Protein AF-A0A2E3GP48-F1 (afdb_monomer_lite)

Sequence (296 aa):
MADSNLSTSIAAVLSRGQSLISSATASELADITEALKKIKKTDDATAETAVNARVSSLYSTATIDEKLKLSRAVANMLETKFVDGIQFPDDTGLSDRILKTNGMSTQWAKVSLSDMNALSGTPQAGDILVYDAASTAFVSTAPDSAKIRYYADTANLPTDGEKGEIVLCGSDFKFYCVENVTRGVSAASGVYIMGGENNIPLTFYRGSTYTFTLDGTSTIGHPFYFTTDDGTYYSAGSYFGEYTNGVTNSRAQSGNVSITVPMDAPDYLYYQCGNHSAMRGTISVYSPWLAVSAAN

Foldseek 3Di:
DPPVVCVVVLVVLVVVLLVCLQPDQLQRLLVSLLSCLVSQNLVPPSNLVSLVVSLVVAVVPDDPVSVVSSVSSNVSSPDNDAADDDDDDAPPVDPPDQFDDPRPDNDDDPDDPVRGPQADDDADPQFDFDQDPVSNGTYTHHVVRQQEAEDAAPVPDDQADDAQHWYHYHQWGKTFHAEEEEWEWADDPQFIATPNDTQDEAEAAANHKYKYAAALPRLVVWFKFKAPDPLPVADAQPCPRTDPAQWDPGRDSHGIIMHNHGPPHDQKMKMGTNGGSSHIYIYGYHYRIDTDDPPD

Radius of gyration: 30.59 Å; chains: 1; bounding box: 70×45×79 Å

Structure (mmCIF, N/CA/C/O backbone):
data_AF-A0A2E3GP48-F1
#
_entry.id   AF-A0A2E3GP48-F1
#
loop_
_atom_site.group_PDB
_atom_site.id
_atom_site.type_symbol
_atom_site.label_atom_id
_atom_site.label_alt_id
_atom_site.label_comp_id
_atom_site.label_asym_id
_atom_site.label_entity_id
_atom_site.label_seq_id
_atom_site.pdbx_PDB_ins_code
_atom_site.Cartn_x
_atom_site.Cartn_y
_atom_site.Cartn_z
_atom_site.occupancy
_atom_site.B_iso_or_equiv
_atom_site.auth_seq_id
_atom_site.auth_comp_id
_atom_site.auth_asym_id
_atom_site.auth_atom_id
_atom_site.pdbx_PDB_model_num
ATOM 1 N N . MET A 1 1 ? -35.362 2.524 32.553 1.00 49.16 1 MET A N 1
ATOM 2 C CA . MET A 1 1 ? -36.027 1.253 32.919 1.00 49.16 1 MET A CA 1
ATOM 3 C C . MET A 1 1 ? -34.982 0.372 33.574 1.00 49.16 1 MET A C 1
ATOM 5 O O . MET A 1 1 ? -33.838 0.447 33.153 1.00 49.16 1 MET A O 1
ATOM 9 N N . ALA A 1 2 ? -35.322 -0.386 34.618 1.00 57.69 2 ALA A N 1
ATOM 10 C CA . ALA A 1 2 ? -34.411 -1.419 35.103 1.00 57.69 2 ALA A CA 1
ATOM 11 C C . ALA A 1 2 ? -34.235 -2.458 33.985 1.00 57.69 2 ALA A C 1
ATOM 13 O O . ALA A 1 2 ? -35.231 -2.886 33.403 1.00 57.69 2 ALA A O 1
ATOM 14 N N . ASP A 1 3 ? -32.994 -2.836 33.683 1.00 73.62 3 ASP A N 1
ATOM 15 C CA . ASP A 1 3 ? -32.639 -3.793 32.627 1.00 73.62 3 ASP A CA 1
ATOM 16 C C . ASP A 1 3 ? -32.967 -5.237 33.081 1.00 73.62 3 ASP A C 1
ATOM 18 O O . ASP A 1 3 ? -32.113 -6.120 33.125 1.00 73.62 3 ASP A O 1
ATOM 22 N N . SER A 1 4 ? -34.216 -5.478 33.500 1.00 77.31 4 SER A N 1
ATOM 23 C CA . SER A 1 4 ? -34.663 -6.687 34.211 1.00 77.31 4 SER A CA 1
ATOM 24 C C . SER A 1 4 ? -34.447 -7.974 33.413 1.00 77.31 4 SER A C 1
ATOM 26 O O . SER A 1 4 ? -34.081 -8.999 33.994 1.00 77.31 4 SER A O 1
ATOM 28 N N . ASN A 1 5 ? -34.575 -7.905 32.086 1.00 89.81 5 ASN A N 1
ATOM 29 C CA . ASN A 1 5 ? -34.314 -9.022 31.173 1.00 89.81 5 ASN A CA 1
ATOM 30 C C . ASN A 1 5 ? -32.819 -9.372 31.040 1.00 89.81 5 ASN A C 1
ATOM 32 O O . ASN A 1 5 ? -32.493 -10.430 30.513 1.00 89.81 5 ASN A O 1
ATOM 36 N N . LEU A 1 6 ? -31.910 -8.512 31.515 1.00 89.94 6 LEU A N 1
ATOM 37 C CA . LEU A 1 6 ? -30.458 -8.728 31.488 1.00 89.94 6 LEU A CA 1
ATOM 38 C C . LEU A 1 6 ? -29.876 -9.050 32.872 1.00 89.94 6 LEU A C 1
ATOM 40 O O . LEU A 1 6 ? -28.662 -9.190 33.010 1.00 89.94 6 LEU A O 1
ATOM 44 N N . SER A 1 7 ? -30.721 -9.198 33.896 1.00 89.88 7 SER A N 1
ATOM 45 C CA . SER A 1 7 ? -30.305 -9.403 35.291 1.00 89.88 7 SER A CA 1
ATOM 46 C C . SER A 1 7 ? -29.338 -10.580 35.478 1.00 89.88 7 SER A C 1
ATOM 48 O O . SER A 1 7 ? -28.336 -10.434 36.178 1.00 89.88 7 SER A O 1
ATOM 50 N N . THR A 1 8 ? -29.571 -11.713 34.807 1.00 93.88 8 THR A N 1
ATOM 51 C CA . THR A 1 8 ? -28.674 -12.881 34.848 1.00 93.88 8 THR A CA 1
ATOM 52 C C . THR A 1 8 ? -27.294 -12.573 34.266 1.00 93.88 8 THR A C 1
ATOM 54 O O . THR A 1 8 ? -26.283 -12.882 34.895 1.00 93.88 8 THR A O 1
ATOM 57 N N . SER A 1 9 ? -27.232 -11.932 33.096 1.00 95.06 9 SER A N 1
ATOM 58 C CA . SER A 1 9 ? -25.960 -11.597 32.444 1.00 95.06 9 SER A CA 1
ATOM 59 C C . SER A 1 9 ? -25.186 -10.534 33.224 1.00 95.06 9 SER A C 1
ATOM 61 O O . SER A 1 9 ? -23.978 -10.666 33.402 1.00 95.06 9 SER A O 1
ATOM 63 N N . ILE A 1 10 ? -25.877 -9.524 33.762 1.00 93.50 10 ILE A N 1
ATOM 64 C CA . ILE A 1 10 ? -25.279 -8.500 34.631 1.00 93.50 10 ILE A CA 1
ATOM 65 C C . ILE A 1 10 ? -24.665 -9.154 35.875 1.00 93.50 10 ILE A C 1
ATOM 67 O O . ILE A 1 10 ? -23.520 -8.864 36.219 1.00 93.50 10 ILE A O 1
ATOM 71 N N . ALA A 1 11 ? -25.388 -10.072 36.526 1.00 95.12 11 ALA A N 1
ATOM 72 C CA . ALA A 1 11 ? -24.889 -10.787 37.700 1.00 95.12 11 ALA A CA 1
ATOM 73 C C . ALA A 1 11 ? -23.674 -11.673 37.376 1.00 95.12 11 ALA A C 1
ATOM 75 O O . ALA A 1 11 ? -22.721 -11.710 38.153 1.00 95.12 11 ALA A O 1
ATOM 76 N N . ALA A 1 12 ? -23.677 -12.349 36.224 1.00 96.88 12 ALA A N 1
ATOM 77 C CA . ALA A 1 12 ? -22.557 -13.181 35.789 1.00 96.88 12 ALA A CA 1
ATOM 78 C C . ALA A 1 12 ? -21.286 -12.353 35.527 1.00 96.88 12 ALA A C 1
ATOM 80 O O . ALA A 1 12 ? -20.209 -12.725 35.995 1.00 96.88 12 ALA A O 1
ATOM 81 N N . VAL A 1 13 ? -21.409 -11.213 34.832 1.00 96.62 13 VAL A N 1
ATOM 82 C CA . VAL A 1 13 ? -20.278 -10.303 34.576 1.00 96.62 13 VAL A CA 1
ATOM 83 C C . VAL A 1 13 ? -19.747 -9.716 35.884 1.00 96.62 13 VAL A C 1
ATOM 85 O O . VAL A 1 13 ? -18.538 -9.744 36.106 1.00 96.62 13 VAL A O 1
ATOM 88 N N . LEU A 1 14 ? -20.633 -9.261 36.779 1.00 97.25 14 LEU A N 1
ATOM 89 C CA . LEU A 1 14 ? -20.249 -8.741 38.093 1.00 97.25 14 LEU A CA 1
ATOM 90 C C . LEU A 1 14 ? -19.487 -9.789 38.913 1.00 97.25 14 LEU A C 1
ATOM 92 O O . LEU A 1 14 ? -18.372 -9.528 39.362 1.00 97.25 14 LEU A O 1
ATOM 96 N N . SER A 1 15 ? -20.051 -10.992 39.052 1.00 97.62 15 SER A N 1
ATOM 97 C CA . SER A 1 15 ? -19.446 -12.076 39.832 1.00 97.62 15 SER A CA 1
ATOM 98 C C . SER A 1 15 ? -18.089 -12.500 39.266 1.00 97.62 15 SER A C 1
ATOM 100 O O . SER A 1 15 ? -17.121 -12.674 40.014 1.00 97.62 15 SER A O 1
ATOM 102 N N . ARG A 1 16 ? -17.972 -12.606 37.934 1.00 97.75 16 ARG A N 1
ATOM 103 C CA . ARG A 1 16 ? -16.696 -12.940 37.298 1.00 97.75 16 ARG A CA 1
ATOM 104 C C . ARG A 1 16 ? -15.665 -11.832 37.492 1.00 97.75 16 ARG A C 1
ATOM 106 O O . ARG A 1 16 ? -14.536 -12.151 37.863 1.00 97.75 16 ARG A O 1
ATOM 113 N N . GLY A 1 17 ? -16.046 -10.569 37.297 1.00 97.44 17 GLY A N 1
ATOM 114 C CA . GLY A 1 17 ? -15.182 -9.413 37.535 1.00 97.44 17 GLY A CA 1
ATOM 115 C C . GLY A 1 17 ? -14.645 -9.402 38.964 1.00 97.44 17 GLY A C 1
ATOM 116 O O . GLY A 1 17 ? -13.432 -9.435 39.157 1.00 97.44 17 GLY A O 1
ATOM 117 N N . GLN A 1 18 ? -15.533 -9.496 39.958 1.00 98.12 18 GLN A N 1
ATOM 118 C CA . GLN A 1 18 ? -15.175 -9.577 41.380 1.00 98.12 18 GLN A CA 1
ATOM 119 C C . GLN A 1 18 ? -14.159 -10.694 41.670 1.00 98.12 18 GLN A C 1
ATOM 121 O O . GLN A 1 18 ? -13.179 -10.464 42.376 1.00 98.12 18 GLN A O 1
ATOM 126 N N . SER A 1 19 ? -14.348 -11.884 41.085 1.00 97.81 19 SER A N 1
ATOM 127 C CA . SER A 1 19 ? -13.453 -13.033 41.301 1.00 97.81 19 SER A CA 1
ATOM 128 C C . SER A 1 19 ? -12.026 -12.838 40.772 1.00 97.81 19 SER A C 1
ATOM 130 O O . SER A 1 19 ? -11.111 -13.512 41.236 1.00 97.81 19 SER A O 1
ATOM 132 N N . LEU A 1 20 ? -11.832 -11.947 39.794 1.00 98.19 20 LEU A N 1
ATOM 133 C CA . LEU A 1 20 ? -10.551 -11.745 39.112 1.00 98.19 20 LEU A CA 1
ATOM 134 C C . LEU A 1 20 ? -9.716 -10.610 39.715 1.00 98.19 20 LEU A C 1
ATOM 136 O O . LEU A 1 20 ? -8.487 -10.641 39.609 1.00 98.19 20 LEU A O 1
ATOM 140 N N . ILE A 1 21 ? -10.361 -9.629 40.361 1.00 98.44 21 ILE A N 1
ATOM 141 C CA . ILE A 1 21 ? -9.726 -8.384 40.830 1.00 98.44 21 ILE A CA 1
ATOM 142 C C . ILE A 1 21 ? -8.495 -8.646 41.702 1.00 98.44 21 ILE A C 1
ATOM 144 O O . ILE A 1 21 ? -7.461 -8.017 41.501 1.00 98.44 21 ILE A O 1
ATOM 148 N N . SER A 1 22 ? -8.570 -9.582 42.650 1.00 97.44 22 SER A N 1
ATOM 149 C CA . SER A 1 22 ? -7.483 -9.831 43.608 1.00 97.44 22 SER A CA 1
ATOM 150 C C . SER A 1 22 ? -6.179 -10.300 42.950 1.00 97.44 22 SER A C 1
ATOM 152 O O . SER A 1 22 ? -5.100 -10.049 43.485 1.00 97.44 22 SER A O 1
ATOM 154 N N . SER A 1 23 ? -6.270 -10.940 41.781 1.00 96.75 23 SER A N 1
ATOM 155 C CA . SER A 1 23 ? -5.129 -11.441 41.007 1.00 96.75 23 SER A CA 1
ATOM 156 C C . SER A 1 23 ? -4.752 -10.570 39.805 1.00 96.75 23 SER A C 1
ATOM 158 O O . SER A 1 23 ? -3.662 -10.733 39.265 1.00 96.75 23 SER A O 1
ATOM 160 N N . ALA A 1 24 ? -5.613 -9.633 39.404 1.00 97.69 24 ALA A N 1
ATOM 161 C CA . ALA A 1 24 ? -5.475 -8.873 38.163 1.00 97.69 24 ALA A CA 1
ATOM 162 C C . ALA A 1 24 ? -4.196 -8.024 38.122 1.00 97.69 24 ALA A C 1
ATOM 164 O O . ALA A 1 24 ? -3.849 -7.356 39.094 1.00 97.69 24 ALA A O 1
ATOM 165 N N . THR A 1 25 ? -3.488 -8.009 37.001 1.00 97.38 25 THR A N 1
ATOM 166 C CA . THR A 1 25 ? -2.458 -7.006 36.689 1.00 97.38 25 THR A CA 1
ATOM 167 C C . THR A 1 25 ? -3.068 -5.602 36.576 1.00 97.38 25 THR A C 1
ATOM 169 O O . THR A 1 25 ? -4.287 -5.441 36.561 1.00 97.38 25 THR A O 1
ATOM 172 N N . ALA A 1 26 ? -2.238 -4.557 36.464 1.00 89.44 26 ALA A N 1
ATOM 173 C CA . ALA A 1 26 ? -2.734 -3.188 36.286 1.00 89.44 26 ALA A CA 1
ATOM 174 C C . ALA A 1 26 ? -3.617 -3.029 35.032 1.00 89.44 26 ALA A C 1
ATOM 176 O O . ALA A 1 26 ? -4.620 -2.322 35.081 1.00 89.44 26 ALA A O 1
ATOM 177 N N . SER A 1 27 ? -3.267 -3.708 33.931 1.00 89.12 27 SER A N 1
ATOM 178 C CA . SER A 1 27 ? -4.063 -3.691 32.696 1.00 89.12 27 SER A CA 1
ATOM 179 C C . SER A 1 27 ? -5.380 -4.438 32.872 1.00 89.12 27 SER A C 1
ATOM 181 O O . SER A 1 27 ? -6.438 -3.876 32.615 1.00 89.12 27 SER A O 1
ATOM 183 N N . GLU A 1 28 ? -5.328 -5.664 33.399 1.00 95.38 28 GLU A N 1
ATOM 184 C CA . GLU A 1 28 ? -6.536 -6.462 33.635 1.00 95.38 28 GLU A CA 1
ATOM 185 C C . GLU A 1 28 ? -7.487 -5.763 34.614 1.00 95.38 28 GLU A C 1
ATOM 187 O O . GLU A 1 28 ? -8.700 -5.839 34.457 1.00 95.38 28 GLU A O 1
ATOM 192 N N . LEU A 1 29 ? -6.963 -5.039 35.609 1.00 97.62 29 LEU A N 1
ATOM 193 C CA . LEU A 1 29 ? -7.787 -4.281 36.546 1.00 97.62 29 LEU A CA 1
ATOM 194 C C . LEU A 1 29 ? -8.514 -3.110 35.861 1.00 97.62 29 LEU A C 1
ATOM 196 O O . LEU A 1 29 ? -9.675 -2.839 36.179 1.00 97.62 29 LEU A O 1
ATOM 200 N N . ALA A 1 30 ? -7.868 -2.440 34.903 1.00 90.19 30 ALA A N 1
ATOM 201 C CA . ALA A 1 30 ? -8.512 -1.411 34.087 1.00 90.19 30 ALA A CA 1
ATOM 202 C C . ALA A 1 30 ? -9.638 -2.005 33.220 1.00 90.19 30 ALA A C 1
ATOM 204 O O . ALA A 1 30 ? -10.739 -1.454 33.198 1.00 90.19 30 ALA A O 1
ATOM 205 N N . ASP A 1 31 ? -9.405 -3.164 32.600 1.00 88.31 31 ASP A N 1
ATOM 206 C CA . ASP A 1 31 ? -10.398 -3.845 31.758 1.00 88.31 31 ASP A CA 1
ATOM 207 C C . ASP A 1 31 ? -11.590 -4.370 32.577 1.00 88.31 31 ASP A C 1
ATOM 209 O O . ASP A 1 31 ? -12.750 -4.205 32.191 1.00 88.31 31 ASP A O 1
ATOM 213 N N . ILE A 1 32 ? -11.327 -4.961 33.749 1.00 95.38 32 ILE A N 1
ATOM 214 C CA . ILE A 1 32 ? -12.372 -5.455 34.658 1.00 95.38 32 ILE A CA 1
ATOM 215 C C . ILE A 1 32 ? -13.275 -4.304 35.104 1.00 95.38 32 ILE A C 1
ATOM 217 O O . ILE A 1 32 ? -14.497 -4.408 35.012 1.00 95.38 32 ILE A O 1
ATOM 221 N N . THR A 1 33 ? -12.697 -3.199 35.576 1.00 94.56 33 THR A N 1
ATOM 222 C CA . THR A 1 33 ? -13.481 -2.042 36.045 1.00 94.56 33 THR A CA 1
ATOM 223 C C . THR A 1 33 ? -14.245 -1.360 34.911 1.00 94.56 33 THR A C 1
ATOM 225 O O . THR A 1 33 ? -15.352 -0.871 35.127 1.00 94.56 33 THR A O 1
ATOM 228 N N . GLU A 1 34 ? -13.726 -1.388 33.681 1.00 89.88 34 GLU A N 1
ATOM 229 C CA . GLU A 1 34 ? -14.465 -0.928 32.506 1.00 89.88 34 GLU A CA 1
ATOM 230 C C . GLU A 1 34 ? -15.676 -1.823 32.206 1.00 89.88 34 GLU A C 1
ATOM 232 O O . GLU A 1 34 ? -16.767 -1.319 31.927 1.00 89.88 34 GLU A O 1
ATOM 237 N N . ALA A 1 35 ? -15.528 -3.146 32.313 1.00 88.38 35 ALA A N 1
ATOM 238 C CA . ALA A 1 35 ? -16.649 -4.071 32.165 1.00 88.38 35 ALA A CA 1
ATOM 239 C C . ALA A 1 35 ? -17.731 -3.821 33.230 1.00 88.38 35 ALA A C 1
ATOM 241 O O . ALA A 1 35 ? -18.916 -3.763 32.893 1.00 88.38 35 ALA A O 1
ATOM 242 N N . LEU A 1 36 ? -17.333 -3.598 34.491 1.00 92.69 36 LEU A N 1
ATOM 243 C CA . LEU A 1 36 ? -18.251 -3.237 35.582 1.00 92.69 36 LEU A CA 1
ATOM 244 C C . LEU A 1 36 ? -18.976 -1.912 35.311 1.00 92.69 36 LEU A C 1
ATOM 246 O O . LEU A 1 36 ? -20.186 -1.807 35.536 1.00 92.69 36 LEU A O 1
ATOM 250 N N . LYS A 1 37 ? -18.270 -0.926 34.750 1.00 88.56 37 LYS A N 1
ATOM 251 C CA . LYS A 1 37 ? -18.863 0.335 34.297 1.00 88.56 37 LYS A CA 1
ATOM 252 C C . LYS A 1 37 ? -19.907 0.117 33.204 1.00 88.56 37 LYS A C 1
ATOM 254 O O . LYS A 1 37 ? -21.017 0.628 33.315 1.00 88.56 37 LYS A O 1
ATOM 259 N N . LYS A 1 38 ? -19.623 -0.705 32.192 1.00 84.75 38 LYS A N 1
ATOM 260 C CA . LYS A 1 38 ? -20.568 -0.985 31.091 1.00 84.75 38 LYS A CA 1
ATOM 261 C C . LYS A 1 38 ? -21.864 -1.664 31.553 1.00 84.75 38 LYS A C 1
ATOM 263 O O . LYS A 1 38 ? -22.908 -1.435 30.950 1.00 84.75 38 LYS A O 1
ATOM 268 N N . ILE A 1 39 ? -21.828 -2.442 32.639 1.00 88.31 39 ILE A N 1
ATOM 269 C CA . ILE A 1 39 ? -23.026 -3.070 33.234 1.00 88.31 39 ILE A CA 1
ATOM 270 C C . ILE A 1 39 ? -23.672 -2.245 34.357 1.00 88.31 39 ILE A C 1
ATOM 272 O O . ILE A 1 39 ? -24.571 -2.741 35.037 1.00 88.31 39 ILE A O 1
ATOM 276 N N . LYS A 1 40 ? -23.224 -1.001 34.560 1.00 87.94 40 LYS A N 1
ATOM 277 C CA . LYS A 1 40 ? -23.735 -0.086 35.587 1.00 87.94 40 LYS A CA 1
ATOM 278 C C . LYS A 1 40 ? -23.598 -0.630 37.017 1.00 87.94 40 LYS A C 1
ATOM 280 O O . LYS A 1 40 ? -24.545 -0.575 37.796 1.00 87.94 40 LYS A O 1
ATOM 285 N N . LYS A 1 41 ? -22.429 -1.198 37.339 1.00 91.12 41 LYS A N 1
ATOM 286 C CA . LYS A 1 41 ? -22.076 -1.746 38.665 1.00 91.12 41 LYS A CA 1
ATOM 287 C C . LYS A 1 41 ? -20.859 -1.064 39.290 1.00 91.12 41 LYS A C 1
ATOM 289 O O . LYS A 1 41 ? -20.054 -1.711 39.953 1.00 91.12 41 LYS A O 1
ATOM 294 N N . THR A 1 42 ? -20.707 0.235 39.050 1.00 89.19 42 THR A N 1
ATOM 295 C CA . THR A 1 42 ? -19.632 1.045 39.643 1.00 89.19 42 THR A CA 1
ATOM 296 C C . THR A 1 42 ? -19.854 1.308 41.134 1.00 89.19 42 THR A C 1
ATOM 298 O O . THR A 1 42 ? -18.889 1.501 41.856 1.00 89.19 42 THR A O 1
ATOM 301 N N . ASP A 1 43 ? -21.098 1.207 41.606 1.00 89.94 43 ASP A N 1
ATOM 302 C CA . ASP A 1 43 ? -21.541 1.369 42.996 1.00 89.94 43 ASP A CA 1
ATOM 303 C C . ASP A 1 43 ? -21.597 0.049 43.797 1.00 89.94 43 ASP A C 1
ATOM 305 O O . ASP A 1 43 ? -22.136 -0.004 44.906 1.00 89.94 43 ASP A O 1
ATOM 309 N N . ASP A 1 44 ? -21.076 -1.050 43.242 1.00 93.88 44 ASP A N 1
ATOM 310 C CA . ASP A 1 44 ? -21.015 -2.326 43.950 1.00 93.88 44 ASP A CA 1
ATOM 311 C C . ASP A 1 44 ? -19.908 -2.306 45.017 1.00 93.88 44 ASP A C 1
ATOM 313 O O . ASP A 1 44 ? -18.719 -2.420 44.715 1.00 93.88 44 ASP A O 1
ATOM 317 N N . ALA A 1 45 ? -20.310 -2.233 46.288 1.00 95.38 45 ALA A N 1
ATOM 318 C CA . ALA A 1 45 ? -19.391 -2.111 47.424 1.00 95.38 45 ALA A CA 1
ATOM 319 C C . ALA A 1 45 ? -18.337 -3.235 47.509 1.00 95.38 45 ALA A C 1
ATOM 321 O O . ALA A 1 45 ? -17.220 -3.016 47.990 1.00 95.38 45 ALA A O 1
ATOM 322 N N . THR A 1 46 ? -18.670 -4.447 47.047 1.00 96.88 46 THR A N 1
ATOM 323 C CA . THR A 1 46 ? -17.724 -5.576 47.039 1.00 96.88 46 THR A CA 1
ATOM 324 C C . THR A 1 46 ? -16.632 -5.343 45.999 1.00 96.88 46 THR A C 1
ATOM 326 O O . THR A 1 46 ? -15.447 -5.504 46.300 1.00 96.88 46 THR A O 1
ATOM 329 N N . ALA A 1 47 ? -17.015 -4.923 44.792 1.00 96.31 47 ALA A N 1
ATOM 330 C CA . ALA A 1 47 ? -16.082 -4.572 43.735 1.00 96.31 47 ALA A CA 1
ATOM 331 C C . ALA A 1 47 ? -15.225 -3.357 44.116 1.00 96.31 47 ALA A C 1
ATOM 333 O O . ALA A 1 47 ? -14.008 -3.433 43.982 1.00 96.31 47 ALA A O 1
ATOM 334 N N . GLU A 1 48 ? -15.810 -2.282 44.653 1.00 96.50 48 GLU A N 1
ATOM 335 C CA . GLU A 1 48 ? -15.061 -1.094 45.097 1.00 96.50 48 GLU A CA 1
ATOM 336 C C . GLU A 1 48 ? -13.988 -1.448 46.134 1.00 96.50 48 GLU A C 1
ATOM 338 O O . GLU A 1 48 ? -12.821 -1.070 45.996 1.00 96.50 48 GLU A O 1
ATOM 343 N N . THR A 1 49 ? -14.362 -2.244 47.142 1.00 97.75 49 THR A N 1
ATOM 344 C CA . THR A 1 49 ? -13.434 -2.704 48.184 1.00 97.75 49 THR A CA 1
ATOM 345 C C . THR A 1 49 ? -12.290 -3.521 47.580 1.00 97.75 49 THR A C 1
ATOM 347 O O . THR A 1 49 ? -11.122 -3.306 47.918 1.00 97.75 49 THR A O 1
ATOM 350 N N . ALA A 1 50 ? -12.606 -4.434 46.657 1.00 97.88 50 ALA A N 1
ATOM 351 C CA . ALA A 1 50 ? -11.613 -5.271 45.994 1.00 97.88 50 ALA A CA 1
ATOM 352 C C . ALA A 1 50 ? -10.670 -4.451 45.095 1.00 97.88 50 ALA A C 1
ATOM 354 O O . ALA A 1 50 ? -9.456 -4.661 45.137 1.00 97.88 50 ALA A O 1
ATOM 355 N N . VAL A 1 51 ? -11.201 -3.498 44.317 1.00 98.19 51 VAL A N 1
ATOM 356 C CA . VAL A 1 51 ? -10.405 -2.604 43.460 1.00 98.19 51 VAL A CA 1
ATOM 357 C C . VAL A 1 51 ? -9.466 -1.766 44.318 1.00 98.19 51 VAL A C 1
ATOM 359 O O . VAL A 1 51 ? -8.269 -1.733 44.042 1.00 98.19 51 VAL A O 1
ATOM 362 N N . ASN A 1 52 ? -9.965 -1.157 45.397 1.00 97.81 52 ASN A N 1
ATOM 363 C CA . ASN A 1 52 ? -9.150 -0.348 46.301 1.00 97.81 52 ASN A CA 1
ATOM 364 C C . ASN A 1 52 ? -7.988 -1.153 46.912 1.00 97.81 52 ASN A C 1
ATOM 366 O O . ASN A 1 52 ? -6.839 -0.699 46.919 1.00 97.81 52 ASN A O 1
ATOM 370 N N . ALA A 1 53 ? -8.265 -2.379 47.368 1.00 98.19 53 ALA A N 1
ATOM 371 C CA . ALA A 1 53 ? -7.238 -3.280 47.884 1.00 98.19 53 ALA A CA 1
ATOM 372 C C . ALA A 1 53 ? -6.202 -3.639 46.805 1.00 98.19 53 ALA A C 1
ATOM 374 O O . ALA A 1 53 ? -4.994 -3.594 47.060 1.00 98.19 53 ALA A O 1
ATOM 375 N N . ARG A 1 54 ? -6.651 -3.950 45.580 1.00 98.38 54 ARG A N 1
ATOM 376 C CA . ARG A 1 54 ? -5.749 -4.343 44.494 1.00 98.38 54 ARG A CA 1
ATOM 377 C C . ARG A 1 54 ? -4.870 -3.191 44.025 1.00 98.38 54 ARG A C 1
ATOM 379 O O . ARG A 1 54 ? -3.658 -3.384 43.916 1.00 98.38 54 ARG A O 1
ATOM 386 N N . VAL A 1 55 ? -5.445 -2.008 43.808 1.00 98.31 55 VAL A N 1
ATOM 387 C CA . VAL A 1 55 ? -4.693 -0.796 43.447 1.00 98.31 55 VAL A CA 1
ATOM 388 C C . VAL A 1 55 ? -3.622 -0.528 44.497 1.00 98.31 55 VAL A C 1
ATOM 390 O O . VAL A 1 55 ? -2.450 -0.417 44.146 1.00 98.31 55 VAL A O 1
ATOM 393 N N . SER A 1 56 ? -3.987 -0.542 45.782 1.00 97.19 56 SER A N 1
ATOM 394 C CA . SER A 1 56 ? -3.042 -0.328 46.885 1.00 97.19 56 SER A CA 1
ATOM 395 C C . SER A 1 56 ? -1.879 -1.328 46.876 1.00 97.19 56 SER A C 1
ATOM 397 O O . SER A 1 56 ? -0.742 -0.944 47.137 1.00 97.19 56 SER A O 1
ATOM 399 N N . SER A 1 57 ? -2.140 -2.595 46.528 1.00 97.50 57 SER A N 1
ATOM 400 C CA . SER A 1 57 ? -1.105 -3.638 46.458 1.00 97.50 57 SER A CA 1
ATOM 401 C C . SER A 1 57 ? -0.108 -3.466 45.305 1.00 97.50 57 SER A C 1
ATOM 403 O O . SER A 1 57 ? 1.020 -3.936 45.411 1.00 97.50 57 SER A O 1
ATOM 405 N N . LEU A 1 58 ? -0.511 -2.809 44.212 1.00 97.25 58 LEU A N 1
ATOM 406 C CA . LEU A 1 58 ? 0.303 -2.664 43.000 1.00 97.25 58 LEU A CA 1
ATOM 407 C C . LEU A 1 58 ? 0.982 -1.290 42.897 1.00 97.25 58 LEU A C 1
ATOM 409 O O . LEU A 1 58 ? 2.061 -1.174 42.320 1.00 97.25 58 LEU A O 1
ATOM 413 N N . TYR A 1 59 ? 0.362 -0.238 43.438 1.00 95.62 59 TYR A N 1
ATOM 414 C CA . TYR A 1 59 ? 0.690 1.147 43.084 1.00 95.62 59 TYR A CA 1
ATOM 415 C C . TYR A 1 59 ? 2.114 1.585 43.463 1.00 95.62 59 TYR A C 1
ATOM 417 O O . TYR A 1 59 ? 2.735 2.362 42.735 1.00 95.62 59 TYR A O 1
ATOM 425 N N . SER A 1 60 ? 2.652 1.106 44.589 1.00 93.19 60 SER A N 1
ATOM 426 C CA . SER A 1 60 ? 3.965 1.536 45.096 1.00 93.19 60 SER A CA 1
ATOM 427 C C . SER A 1 60 ? 5.130 1.075 44.215 1.00 93.19 60 SER A C 1
ATOM 429 O O . SER A 1 60 ? 6.104 1.812 44.067 1.00 93.19 60 SER A O 1
ATOM 431 N N . THR A 1 61 ? 5.012 -0.101 43.596 1.00 93.38 61 THR A N 1
ATOM 432 C CA . THR A 1 61 ? 6.044 -0.710 42.741 1.00 93.38 61 THR A CA 1
ATOM 433 C C . THR A 1 61 ? 5.746 -0.597 41.246 1.00 93.38 61 THR A C 1
ATOM 435 O O . THR A 1 61 ? 6.587 -0.972 40.435 1.00 93.38 61 THR A O 1
ATOM 438 N N . ALA A 1 62 ? 4.568 -0.091 40.874 1.00 91.56 62 ALA A N 1
ATOM 439 C CA . ALA A 1 62 ? 4.139 0.066 39.488 1.00 91.56 62 ALA A CA 1
ATOM 440 C C . ALA A 1 62 ? 4.974 1.105 38.713 1.00 91.56 62 ALA A C 1
ATOM 442 O O . ALA A 1 62 ? 5.340 2.171 39.229 1.00 91.56 62 ALA A O 1
ATOM 443 N N . THR A 1 63 ? 5.205 0.812 37.435 1.00 85.38 63 THR A N 1
ATOM 444 C CA . THR A 1 63 ? 5.732 1.750 36.433 1.00 85.38 63 THR A CA 1
ATOM 445 C C . THR A 1 63 ? 4.759 2.912 36.174 1.00 85.38 63 THR A C 1
ATOM 447 O O . THR A 1 63 ? 3.622 2.915 36.645 1.00 85.38 63 THR A O 1
ATOM 450 N N . ILE A 1 64 ? 5.189 3.932 35.421 1.00 77.69 64 ILE A N 1
ATOM 451 C CA . ILE A 1 64 ? 4.340 5.092 35.080 1.00 77.69 64 ILE A CA 1
ATOM 452 C C . ILE A 1 64 ? 3.098 4.663 34.279 1.00 77.69 64 ILE A C 1
ATOM 454 O O . ILE A 1 64 ? 1.992 5.097 34.595 1.00 77.69 64 ILE A O 1
ATOM 458 N N . ASP A 1 65 ? 3.268 3.783 33.291 1.00 69.00 65 ASP A N 1
ATOM 459 C CA . ASP A 1 65 ? 2.165 3.264 32.469 1.00 69.00 65 ASP A CA 1
ATOM 460 C C . ASP A 1 65 ? 1.179 2.426 33.300 1.00 69.00 65 ASP A C 1
ATOM 462 O O . ASP A 1 65 ? -0.038 2.583 33.212 1.00 69.00 65 ASP A O 1
ATOM 466 N N . GLU A 1 66 ? 1.696 1.586 34.197 1.00 75.19 66 GLU A N 1
ATOM 467 C CA . GLU A 1 66 ? 0.853 0.824 35.118 1.00 75.19 66 GLU A CA 1
ATOM 468 C C . GLU A 1 66 ? 0.099 1.738 36.088 1.00 75.19 66 GLU A C 1
ATOM 470 O O . GLU A 1 66 ? -1.078 1.508 36.342 1.00 75.19 66 GLU A O 1
ATOM 475 N N . LYS A 1 67 ? 0.716 2.814 36.587 1.00 81.75 67 LYS A N 1
ATOM 476 C CA . LYS A 1 67 ? 0.024 3.811 37.421 1.00 81.75 67 LYS A CA 1
ATOM 477 C C . LYS A 1 67 ? -1.092 4.526 36.669 1.00 81.75 67 LYS A C 1
ATOM 479 O O . LYS A 1 67 ? -2.141 4.768 37.266 1.00 81.75 67 LYS A O 1
ATOM 484 N N . LEU A 1 68 ? -0.913 4.823 35.382 1.00 72.69 68 LEU A N 1
ATOM 485 C CA . LEU A 1 68 ? -1.986 5.356 34.539 1.00 72.69 68 LEU A CA 1
ATOM 486 C C . LEU A 1 68 ? -3.159 4.366 34.446 1.00 72.69 68 LEU A C 1
ATOM 488 O O . LEU A 1 68 ? -4.304 4.749 34.681 1.00 72.69 68 LEU A O 1
ATOM 492 N N . LYS A 1 69 ? -2.878 3.080 34.204 1.00 80.88 69 LYS A N 1
ATOM 493 C CA . LYS A 1 69 ? -3.896 2.013 34.162 1.00 80.88 69 LYS A CA 1
ATOM 494 C C . LYS A 1 69 ? -4.618 1.834 35.499 1.00 80.88 69 LYS A C 1
ATOM 496 O O . LYS A 1 69 ? -5.843 1.765 35.531 1.00 80.88 69 LYS A O 1
ATOM 501 N N . LEU A 1 70 ? -3.884 1.837 36.612 1.00 89.12 70 LEU A N 1
ATOM 502 C CA . LEU A 1 70 ? -4.463 1.786 37.959 1.00 89.12 70 LEU A CA 1
ATOM 503 C C . LEU A 1 70 ? -5.341 3.014 38.242 1.00 89.12 70 LEU A C 1
ATOM 505 O O . LEU A 1 70 ? -6.409 2.880 38.834 1.00 89.12 70 LEU A O 1
ATOM 509 N N . SER A 1 71 ? -4.932 4.196 37.775 1.00 87.69 71 SER A N 1
ATOM 510 C CA . SER A 1 71 ? -5.717 5.429 37.917 1.00 87.69 71 SER A CA 1
ATOM 511 C C . SER A 1 71 ? -7.008 5.370 37.094 1.00 87.69 71 SER A C 1
ATOM 513 O O . SER A 1 71 ? -8.067 5.745 37.594 1.00 87.69 71 SER A O 1
ATOM 515 N N . ARG A 1 72 ? -6.954 4.822 35.870 1.00 85.31 72 ARG A N 1
ATOM 516 C CA . ARG A 1 72 ? -8.140 4.542 35.044 1.00 85.31 72 ARG A CA 1
ATOM 517 C C . ARG A 1 72 ? -9.077 3.540 35.718 1.00 85.31 72 ARG A C 1
ATOM 519 O O . ARG A 1 72 ? -10.286 3.747 35.694 1.00 85.31 72 ARG A O 1
ATOM 526 N N . ALA A 1 73 ? -8.539 2.507 36.366 1.00 92.81 73 ALA A N 1
ATOM 527 C CA . ALA A 1 73 ? -9.354 1.542 37.097 1.00 92.81 73 ALA A CA 1
ATOM 528 C C . ALA A 1 73 ? -10.150 2.191 38.243 1.00 92.81 73 ALA A C 1
ATOM 530 O O . ALA A 1 73 ? -11.336 1.913 38.410 1.00 92.81 73 ALA A O 1
ATOM 531 N N . VAL A 1 74 ? -9.530 3.112 38.991 1.00 93.94 74 VAL A N 1
ATOM 532 C CA . VAL A 1 74 ? -10.225 3.908 40.017 1.00 93.94 74 VAL A CA 1
ATOM 533 C C . VAL A 1 74 ? -11.261 4.838 39.379 1.00 93.94 74 VAL A C 1
ATOM 535 O O . VAL A 1 74 ? -12.409 4.867 39.817 1.00 93.94 74 VAL A O 1
ATOM 538 N N . ALA A 1 75 ? -10.894 5.558 38.315 1.00 88.00 75 ALA A N 1
ATOM 539 C CA . ALA A 1 75 ? -11.797 6.476 37.617 1.00 88.00 75 ALA A CA 1
ATOM 540 C C . ALA A 1 75 ? -13.048 5.773 37.062 1.00 88.00 75 ALA A C 1
ATOM 542 O O . ALA A 1 75 ? -14.147 6.324 37.114 1.00 88.00 75 ALA A O 1
ATOM 543 N N . ASN A 1 76 ? -12.906 4.537 36.578 1.00 87.44 76 ASN A N 1
ATOM 544 C CA . ASN A 1 76 ? -14.031 3.725 36.127 1.00 87.44 76 ASN A CA 1
ATOM 545 C C . ASN A 1 76 ? -15.056 3.476 37.239 1.00 87.44 76 ASN A C 1
ATOM 547 O O . ASN A 1 76 ? -16.249 3.518 36.954 1.00 87.44 76 ASN A O 1
ATOM 551 N N . MET A 1 77 ? -14.604 3.252 38.476 1.00 91.62 77 MET A N 1
ATOM 552 C CA . MET A 1 77 ? -15.472 2.977 39.628 1.00 91.62 77 MET A CA 1
ATOM 553 C C . MET A 1 77 ? -16.073 4.249 40.246 1.00 91.62 77 MET A C 1
ATOM 555 O O . MET A 1 77 ? -17.158 4.194 40.806 1.00 91.62 77 MET A O 1
ATOM 559 N N . LEU A 1 78 ? -15.419 5.409 40.108 1.00 84.94 78 LEU A N 1
ATOM 560 C CA . LEU A 1 78 ? -15.950 6.692 40.600 1.00 84.94 78 LEU A CA 1
ATOM 561 C C . LEU A 1 78 ? -17.105 7.246 39.748 1.00 84.94 78 LEU A C 1
ATOM 563 O O . LEU A 1 78 ? -17.890 8.071 40.220 1.00 84.94 78 LEU A O 1
ATOM 567 N N . GLU A 1 79 ? -17.198 6.841 38.480 1.00 67.62 79 GLU A N 1
ATOM 568 C CA . GLU A 1 79 ? -18.190 7.380 37.555 1.00 67.62 79 GLU A CA 1
ATOM 569 C C . GLU A 1 79 ? -19.588 6.809 37.836 1.00 67.62 79 GLU A C 1
ATOM 571 O O . GLU A 1 79 ? -19.854 5.619 37.654 1.00 67.62 79 GLU A O 1
ATOM 576 N N . THR A 1 80 ? -20.510 7.687 38.233 1.00 62.22 80 THR A N 1
ATOM 577 C CA . THR A 1 80 ? -21.919 7.347 38.501 1.00 62.22 80 THR A CA 1
ATOM 578 C C . THR A 1 80 ? -22.861 7.799 37.382 1.00 62.22 80 THR A C 1
ATOM 580 O O . THR A 1 80 ? -24.042 7.442 37.394 1.00 62.22 80 THR A O 1
ATOM 583 N N . LYS A 1 81 ? -22.373 8.566 36.393 1.00 57.78 81 LYS A N 1
ATOM 584 C CA . LYS A 1 81 ? -23.166 9.023 35.245 1.00 57.78 81 LYS A CA 1
ATOM 585 C C . LYS A 1 81 ? -22.767 8.260 33.983 1.00 57.78 81 LYS A C 1
ATOM 587 O O . LYS A 1 81 ? -21.712 8.475 33.394 1.00 57.78 81 LYS A O 1
ATOM 592 N N . PHE A 1 82 ? -23.660 7.380 33.542 1.00 54.28 82 PHE A N 1
ATOM 593 C CA . PHE A 1 82 ? -23.548 6.697 32.255 1.00 54.28 82 PHE A CA 1
ATOM 594 C C . PHE A 1 82 ? -23.983 7.645 31.149 1.00 54.28 82 PHE A C 1
ATOM 596 O O . PHE A 1 82 ? -25.072 8.217 31.221 1.00 54.28 82 PHE A O 1
ATOM 603 N N . VAL A 1 83 ? -23.159 7.786 30.118 1.00 46.72 83 VAL A N 1
ATOM 604 C CA . VAL A 1 83 ? -23.602 8.399 28.871 1.00 46.72 83 VAL A CA 1
ATOM 605 C C . VAL A 1 83 ? -23.400 7.402 27.748 1.00 46.72 83 VAL A C 1
ATOM 607 O O . VAL A 1 83 ? -22.348 6.773 27.647 1.00 46.72 83 VAL A O 1
ATOM 610 N N . ASP A 1 84 ? -24.447 7.237 26.946 1.00 40.09 84 ASP A N 1
ATOM 611 C CA . ASP A 1 84 ? -24.439 6.383 25.770 1.00 40.09 84 ASP A CA 1
ATOM 612 C C . ASP A 1 84 ? -23.483 6.966 24.719 1.00 40.09 84 ASP A C 1
ATOM 614 O O . ASP A 1 84 ? -23.672 8.084 24.240 1.00 40.09 84 ASP A O 1
ATOM 618 N N . GLY A 1 85 ? -22.445 6.209 24.362 1.00 45.75 85 GLY A N 1
ATOM 619 C CA . GLY A 1 85 ? -21.478 6.596 23.337 1.00 45.75 85 GLY A CA 1
ATOM 620 C C . GLY A 1 85 ? -20.427 5.518 23.068 1.00 45.75 85 GLY A C 1
ATOM 621 O O . GLY A 1 85 ? -20.071 4.739 23.952 1.00 45.75 85 GLY A O 1
ATOM 622 N N . ILE A 1 86 ? -19.936 5.468 21.826 1.00 41.34 86 ILE A N 1
ATOM 623 C CA . ILE A 1 86 ? -18.766 4.671 21.430 1.00 41.34 86 ILE A CA 1
ATOM 624 C C . ILE A 1 86 ? -17.533 5.317 22.070 1.00 41.34 86 ILE A C 1
ATOM 626 O O . ILE A 1 86 ? -17.337 6.526 21.959 1.00 41.34 86 ILE A O 1
ATOM 630 N N . GLN A 1 87 ? -16.703 4.520 22.739 1.00 42.19 87 GLN A N 1
ATOM 631 C CA . GLN A 1 87 ? -15.438 4.984 23.301 1.00 42.19 87 GLN A CA 1
ATOM 632 C C . GLN A 1 87 ? -14.492 5.395 22.165 1.00 42.19 87 GLN A C 1
ATOM 634 O O . GLN A 1 87 ? -14.023 4.544 21.411 1.00 42.19 87 GLN A O 1
ATOM 639 N N . PHE A 1 88 ? -14.216 6.693 22.035 1.00 46.56 88 PHE A N 1
ATOM 640 C CA . PHE A 1 88 ? -13.101 7.177 21.221 1.00 46.56 88 PHE A CA 1
ATOM 641 C C . PHE A 1 88 ? -11.793 7.168 22.038 1.00 46.56 88 PHE A C 1
ATOM 643 O O . PHE A 1 88 ? -11.850 7.147 23.269 1.00 46.56 88 PHE A O 1
ATOM 650 N N . PRO A 1 89 ? -10.617 7.145 21.375 1.00 43.66 89 PRO A N 1
ATOM 651 C CA . PRO A 1 89 ? -9.314 7.034 22.031 1.00 43.66 89 PRO A CA 1
ATOM 652 C C . PRO A 1 89 ? -9.073 8.109 23.100 1.00 43.66 89 PRO A C 1
ATOM 654 O O . PRO A 1 89 ? -9.400 9.274 22.885 1.00 43.66 89 PRO A O 1
ATOM 657 N N . ASP A 1 90 ? -8.422 7.719 24.202 1.00 46.72 90 ASP A N 1
ATOM 658 C CA . ASP A 1 90 ? -7.983 8.623 25.275 1.00 46.72 90 ASP A CA 1
A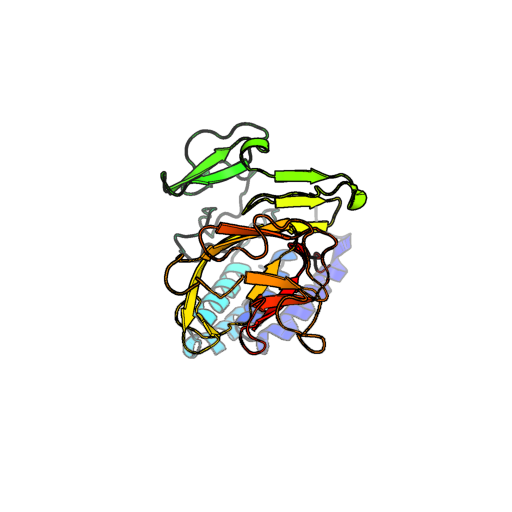TOM 659 C C . ASP A 1 90 ? -7.091 9.755 24.720 1.00 46.72 90 ASP A C 1
ATOM 661 O O . ASP A 1 90 ? -6.191 9.504 23.905 1.00 46.72 90 ASP A O 1
ATOM 665 N N . ASP A 1 91 ? -7.319 10.995 25.171 1.00 44.56 91 ASP A N 1
ATOM 666 C CA . ASP A 1 91 ? -6.389 12.112 24.968 1.00 44.56 91 ASP A CA 1
ATOM 667 C C . ASP A 1 91 ? -5.160 11.893 25.853 1.00 44.56 91 ASP A C 1
ATOM 669 O O . ASP A 1 91 ? -5.166 12.127 27.060 1.00 44.56 91 ASP A O 1
ATOM 673 N N . THR A 1 92 ? -4.095 11.390 25.239 1.00 45.94 92 THR A N 1
ATOM 674 C CA . THR A 1 92 ? -2.809 11.145 25.893 1.00 45.94 92 THR A CA 1
ATOM 675 C C . THR A 1 92 ? -1.924 12.400 25.944 1.00 45.94 92 THR A C 1
ATOM 677 O O . THR A 1 92 ? -0.729 12.272 26.200 1.00 45.94 92 THR A O 1
ATOM 680 N N . GLY A 1 93 ? -2.451 13.599 25.649 1.00 45.53 93 GLY A N 1
ATOM 681 C CA . GLY A 1 93 ? -1.674 14.845 25.603 1.00 45.53 93 GLY A CA 1
ATOM 682 C C . GLY A 1 93 ? -0.705 14.922 24.419 1.00 45.53 93 GLY A C 1
ATOM 683 O O . GLY A 1 93 ? 0.276 15.663 24.461 1.00 45.53 93 GLY A O 1
ATOM 684 N N . LEU A 1 94 ? -0.953 14.134 23.370 1.00 42.78 94 LEU A N 1
ATOM 685 C CA . LEU A 1 94 ? -0.138 14.124 22.159 1.00 42.78 94 LEU A CA 1
ATOM 686 C C . LEU A 1 94 ? -0.711 15.138 21.164 1.00 42.78 94 LEU A C 1
ATOM 688 O O . LEU A 1 94 ? -1.846 14.994 20.712 1.00 42.78 94 LEU A O 1
ATOM 692 N N . SER A 1 95 ? 0.095 16.140 20.806 1.00 49.56 95 SER A N 1
ATOM 693 C CA . SER A 1 95 ? -0.213 17.244 19.876 1.00 49.56 95 SER A CA 1
ATOM 694 C C . SER A 1 95 ? -0.640 16.810 18.470 1.00 49.56 95 SER A C 1
ATOM 696 O O . SER A 1 95 ? -1.163 17.624 17.711 1.00 49.56 95 SER A O 1
ATOM 698 N N . ASP A 1 96 ? -0.457 15.534 18.145 1.00 46.12 96 ASP A N 1
ATOM 699 C CA . ASP A 1 96 ? -0.568 14.996 16.791 1.00 46.12 96 ASP A CA 1
ATOM 700 C C . ASP A 1 96 ? -1.919 14.292 16.553 1.00 46.12 96 ASP A C 1
ATOM 702 O O . ASP A 1 96 ? -2.114 13.618 15.542 1.00 46.12 96 ASP A O 1
ATOM 706 N N . ARG A 1 97 ? -2.873 14.417 17.490 1.00 50.09 97 ARG A N 1
ATOM 707 C CA . ARG A 1 97 ? -4.227 13.853 17.360 1.00 50.09 97 ARG A CA 1
ATOM 708 C C . ARG A 1 97 ? -5.229 14.879 16.821 1.00 50.09 97 ARG A C 1
ATOM 710 O O . ARG A 1 97 ? -5.219 16.051 17.189 1.00 50.09 97 ARG A O 1
ATOM 717 N N . ILE A 1 98 ? -6.119 14.399 15.948 1.00 57.16 98 ILE A N 1
ATOM 718 C CA . ILE A 1 98 ? -7.063 15.210 15.156 1.00 57.16 98 ILE A CA 1
ATOM 719 C C . ILE A 1 98 ? -8.273 15.682 15.988 1.00 57.16 98 ILE A C 1
ATOM 721 O O . ILE A 1 98 ? -8.820 16.750 15.724 1.00 57.16 98 ILE A O 1
ATOM 725 N N . LEU A 1 99 ? -8.678 14.919 17.009 1.00 57.62 99 LEU A N 1
ATOM 726 C CA . LEU A 1 99 ? -9.829 15.224 17.868 1.00 57.62 99 LEU A CA 1
ATOM 727 C C . LEU A 1 99 ? -9.366 15.628 19.269 1.00 57.62 99 LEU A C 1
ATOM 729 O O . LEU A 1 99 ? -8.557 14.923 19.874 1.00 57.62 99 LEU A O 1
ATOM 733 N N . LYS A 1 100 ? -9.907 16.733 19.796 1.00 53.19 100 LYS A N 1
ATOM 734 C CA . LYS A 1 100 ? -9.724 17.135 21.196 1.00 53.19 100 LYS A CA 1
ATOM 735 C C . LYS A 1 100 ? -10.863 16.571 22.034 1.00 53.19 100 LYS A C 1
ATOM 737 O O . LYS A 1 100 ? -12.029 16.848 21.777 1.00 53.19 100 LYS A O 1
ATOM 742 N N . THR A 1 101 ? -10.522 15.828 23.078 1.00 49.50 101 THR A N 1
ATOM 743 C CA . THR A 1 101 ? -11.449 15.493 24.161 1.00 49.50 101 THR A CA 1
ATOM 744 C C . THR A 1 101 ? -10.845 15.989 25.463 1.00 49.50 101 THR A C 1
ATOM 746 O O . THR A 1 101 ? -9.639 15.939 25.643 1.00 49.50 101 THR A O 1
ATOM 749 N N . ASN A 1 102 ? -11.663 16.473 26.394 1.00 46.97 102 ASN A N 1
ATOM 750 C CA . ASN A 1 102 ? -11.175 16.866 27.720 1.00 46.97 102 ASN A CA 1
ATOM 751 C C . ASN A 1 102 ? -10.936 15.654 28.647 1.00 46.97 102 ASN A C 1
ATOM 753 O O . ASN A 1 102 ? -10.795 15.838 29.855 1.00 46.97 102 ASN A O 1
ATOM 757 N N . GLY A 1 103 ? -10.983 14.424 28.113 1.00 47.97 103 GLY A N 1
ATOM 758 C CA . GLY A 1 103 ? -10.749 13.168 28.836 1.00 47.97 103 GLY A CA 1
ATOM 759 C C . GLY A 1 103 ? -11.788 12.831 29.914 1.00 47.97 103 GLY A C 1
ATOM 760 O O . GLY A 1 103 ? -11.704 11.777 30.533 1.00 47.97 103 GLY A O 1
ATOM 761 N N . MET A 1 104 ? -12.767 13.709 30.146 1.00 42.50 104 MET A N 1
ATOM 762 C CA . MET A 1 104 ? -13.747 13.607 31.235 1.00 42.50 104 MET A CA 1
ATOM 763 C C . MET A 1 104 ? -15.188 13.800 30.763 1.00 42.50 104 MET A C 1
ATOM 765 O O . MET A 1 104 ? -16.123 13.588 31.534 1.00 42.50 104 MET A O 1
ATOM 769 N N . SER A 1 105 ? -15.400 14.233 29.519 1.00 47.66 105 SER A N 1
ATOM 770 C CA . SER A 1 105 ? -16.746 14.425 29.002 1.00 47.66 105 SER A CA 1
ATOM 771 C C . SER A 1 105 ? -17.372 13.066 28.759 1.00 47.66 105 SER A C 1
ATOM 773 O O . SER A 1 105 ? -16.939 12.301 27.900 1.00 47.66 105 SER A O 1
ATOM 775 N N . THR A 1 106 ? -18.407 12.765 29.528 1.00 45.81 106 THR A N 1
ATOM 776 C CA . THR A 1 106 ? -19.338 11.695 29.203 1.00 45.81 106 THR A CA 1
ATOM 777 C C . THR A 1 106 ? -20.466 12.242 28.329 1.00 45.81 106 THR A C 1
ATOM 779 O O . THR A 1 106 ? -20.944 11.517 27.476 1.00 45.81 106 THR A O 1
ATOM 782 N N . GLN A 1 107 ? -20.849 13.523 28.424 1.00 43.56 107 GLN A N 1
ATOM 783 C CA . GLN A 1 107 ? -21.850 14.123 27.529 1.00 43.56 107 GLN A CA 1
ATOM 784 C C . GLN A 1 107 ? -21.294 14.314 26.114 1.00 43.56 107 GLN A C 1
ATOM 786 O O . GLN A 1 107 ? -20.453 15.182 25.891 1.00 43.56 107 GLN A O 1
ATOM 791 N N . TRP A 1 108 ? -21.823 13.562 25.148 1.00 53.44 108 TRP A N 1
ATOM 792 C CA . TRP A 1 108 ? -21.542 13.797 23.734 1.00 53.44 108 TRP A CA 1
ATOM 793 C C . TRP A 1 108 ? -22.843 13.999 22.962 1.00 53.44 108 TRP A C 1
ATOM 795 O O . TRP A 1 108 ? -23.626 13.074 22.755 1.00 53.44 108 TRP A O 1
ATOM 805 N N . ALA A 1 109 ? -23.065 15.235 22.515 1.00 50.38 109 ALA A N 1
ATOM 806 C CA . ALA A 1 109 ? -23.786 15.458 21.270 1.00 50.38 109 ALA A CA 1
ATOM 807 C C . ALA A 1 109 ? -22.837 15.124 20.101 1.00 50.38 109 ALA A C 1
ATOM 809 O O . ALA A 1 109 ? -21.627 15.026 20.298 1.00 50.38 109 ALA A O 1
ATOM 810 N N . LYS A 1 110 ? -23.392 14.915 18.899 1.00 54.12 110 LYS A N 1
ATOM 811 C CA . LYS A 1 110 ? -22.661 14.663 17.641 1.00 54.12 110 LYS A CA 1
ATOM 812 C C . LYS A 1 110 ? -21.334 15.441 17.587 1.00 54.12 110 LYS A C 1
ATOM 814 O O . LYS A 1 110 ? -21.361 16.641 17.844 1.00 54.12 110 LYS A O 1
ATOM 819 N N . VAL A 1 111 ? -20.235 14.771 17.202 1.00 54.53 111 VAL A N 1
ATOM 820 C CA . VAL A 1 111 ? -18.920 15.407 16.977 1.00 54.53 111 VAL A CA 1
ATOM 821 C C . VAL A 1 111 ? -19.127 16.670 16.152 1.00 54.53 111 VAL A C 1
ATOM 823 O O . VAL A 1 111 ? -19.641 16.618 15.028 1.00 54.53 111 VAL A O 1
ATOM 826 N N . SER A 1 112 ? -18.793 17.802 16.755 1.00 61.84 112 SER A N 1
ATOM 827 C CA . SER A 1 112 ? -18.890 19.108 16.134 1.00 61.84 112 SER A CA 1
ATOM 828 C C . SER A 1 112 ? -17.556 19.438 15.479 1.00 61.84 112 SER A C 1
ATOM 830 O O . SER A 1 112 ? -16.493 19.010 15.919 1.00 61.84 112 SER A O 1
ATOM 832 N N . LEU A 1 113 ? -17.591 20.259 14.433 1.00 65.69 113 LEU A N 1
ATOM 833 C CA . LEU A 1 113 ? -16.380 20.776 13.791 1.00 65.69 113 LEU A CA 1
ATOM 834 C C . LEU A 1 113 ? -15.494 21.568 14.770 1.00 65.69 113 LEU A C 1
ATOM 836 O O . LEU A 1 113 ? -14.288 21.659 14.567 1.00 65.69 113 LEU A O 1
ATOM 840 N N . SER A 1 114 ? -16.079 22.092 15.855 1.00 65.06 114 SER A N 1
ATOM 841 C CA . SER A 1 114 ? -15.355 22.730 16.964 1.00 65.06 114 SER A CA 1
ATOM 842 C C . SER A 1 114 ? -14.411 21.792 17.718 1.00 65.06 114 SER A C 1
ATOM 844 O O . SER A 1 114 ? -13.515 22.268 18.411 1.00 65.06 114 SER A O 1
ATOM 846 N N . ASP A 1 115 ? -14.612 20.481 17.595 1.00 62.19 115 ASP A N 1
ATOM 847 C CA . ASP A 1 115 ? -13.870 19.463 18.342 1.00 62.19 115 ASP A CA 1
ATOM 848 C C . ASP A 1 115 ? -12.608 19.011 17.579 1.00 62.19 115 ASP A C 1
ATOM 850 O O . ASP A 1 115 ? -11.776 18.268 18.110 1.00 62.19 115 ASP A O 1
ATOM 854 N N . MET A 1 116 ? -12.439 19.479 16.334 1.00 67.38 116 MET A N 1
ATOM 855 C CA . MET A 1 116 ? -11.286 19.188 15.486 1.00 67.38 116 MET A CA 1
ATOM 856 C C . MET A 1 116 ? -10.141 20.172 15.724 1.00 67.38 116 MET A C 1
ATOM 858 O O . MET A 1 116 ? -10.307 21.392 15.657 1.00 67.38 116 MET A O 1
ATOM 862 N N . ASN A 1 117 ? -8.941 19.642 15.957 1.00 65.62 117 ASN A N 1
ATOM 863 C CA . ASN A 1 117 ? -7.736 20.456 16.004 1.00 65.62 117 ASN A CA 1
ATOM 864 C C . ASN A 1 117 ? -7.294 20.843 14.587 1.00 65.62 117 ASN A C 1
ATOM 866 O O . ASN A 1 117 ? -7.398 20.038 13.664 1.00 65.62 117 ASN A O 1
ATOM 870 N N . ALA A 1 118 ? -6.760 22.058 14.437 1.00 73.88 118 ALA A N 1
ATOM 871 C CA . ALA A 1 118 ? -6.207 22.554 13.178 1.00 73.88 118 ALA A CA 1
ATOM 872 C C . ALA A 1 118 ? -7.172 22.438 11.980 1.00 73.88 118 ALA A C 1
ATOM 874 O O . ALA A 1 118 ? -6.735 22.188 10.867 1.00 73.88 118 ALA A O 1
ATOM 875 N N . LEU A 1 119 ? -8.484 22.603 12.182 1.00 76.44 119 LEU A N 1
ATOM 876 C CA . LEU A 1 119 ? -9.433 22.739 11.077 1.00 76.44 119 LEU A CA 1
ATOM 877 C C . LEU A 1 119 ? -9.401 24.178 10.550 1.00 76.44 119 LEU A C 1
ATOM 879 O O . LEU A 1 119 ? -9.564 25.127 11.319 1.00 76.44 119 LEU A O 1
ATOM 883 N N . SER A 1 120 ? -9.212 24.338 9.244 1.00 80.44 120 SER A N 1
ATOM 884 C CA . SER A 1 120 ? -9.259 25.635 8.574 1.00 80.44 120 SER A CA 1
ATOM 885 C C . SER A 1 120 ? -10.556 25.783 7.780 1.00 80.44 120 SER A C 1
ATOM 887 O O . SER A 1 120 ? -10.910 24.934 6.960 1.00 80.44 120 SER A O 1
ATOM 889 N N . GLY A 1 121 ? -11.265 26.889 8.013 1.00 79.50 121 GLY A N 1
ATOM 890 C CA . GLY A 1 121 ? -12.518 27.211 7.331 1.00 79.50 121 GLY A CA 1
ATOM 891 C C . GLY A 1 121 ? -13.732 26.412 7.817 1.00 79.50 121 GLY A C 1
ATOM 892 O O . GLY A 1 121 ? -13.722 25.787 8.876 1.00 79.50 121 GLY A O 1
ATOM 893 N N . THR A 1 122 ? -14.822 26.484 7.050 1.00 81.00 122 THR A N 1
ATOM 894 C CA . THR A 1 122 ? -16.071 25.755 7.316 1.00 81.00 122 THR A CA 1
ATOM 895 C C . THR A 1 122 ? -16.261 24.683 6.246 1.00 81.00 122 THR A C 1
ATOM 897 O O . THR A 1 122 ? -16.467 25.041 5.085 1.00 81.00 122 THR A O 1
ATOM 900 N N . PRO A 1 123 ? -16.196 23.392 6.607 1.00 78.50 123 PRO A N 1
ATOM 901 C CA . PRO A 1 123 ? -16.373 22.312 5.650 1.00 78.50 123 PRO A CA 1
ATOM 902 C C . PRO A 1 123 ? -17.742 22.298 4.980 1.00 78.50 123 PRO A C 1
ATOM 904 O O . PRO A 1 123 ? -18.758 22.590 5.618 1.00 78.50 123 PRO A O 1
ATOM 907 N N . GLN A 1 124 ? -17.766 21.942 3.697 1.00 80.38 124 GLN A N 1
ATOM 908 C CA . GLN A 1 124 ? -19.001 21.790 2.933 1.00 80.38 124 GLN A CA 1
ATOM 909 C C . GLN A 1 124 ? -19.525 20.352 3.014 1.00 80.38 124 GLN A C 1
ATOM 911 O O . GLN A 1 124 ? -18.780 19.396 3.227 1.00 80.38 124 GLN A O 1
ATOM 916 N N . ALA A 1 125 ? -20.841 20.187 2.876 1.00 74.44 125 ALA A N 1
ATOM 917 C CA . ALA A 1 125 ? -21.452 18.865 2.887 1.00 74.44 125 ALA A CA 1
ATOM 918 C C . ALA A 1 125 ? -20.997 18.061 1.659 1.00 74.44 125 ALA A C 1
ATOM 920 O O . ALA A 1 125 ? -21.235 18.479 0.530 1.00 74.44 125 ALA A O 1
ATOM 921 N N . GLY A 1 126 ? -20.389 16.898 1.898 1.00 62.34 126 GLY A N 1
ATOM 922 C CA . GLY A 1 126 ? -19.857 16.025 0.849 1.00 62.34 126 GLY A CA 1
ATOM 923 C C . GLY A 1 126 ? -18.348 16.145 0.641 1.00 62.34 126 GLY A C 1
ATOM 924 O O . GLY A 1 126 ? -17.779 15.262 0.012 1.00 62.34 126 GLY A O 1
ATOM 925 N N . ASP A 1 127 ? -17.695 17.158 1.210 1.00 71.06 127 ASP A N 1
ATOM 926 C CA . ASP A 1 127 ? -16.240 17.291 1.161 1.00 71.06 127 ASP A CA 1
ATOM 927 C C . ASP A 1 127 ? -15.533 16.325 2.117 1.00 71.06 127 ASP A C 1
ATOM 929 O O . ASP A 1 127 ? -16.065 15.899 3.147 1.00 71.06 127 ASP A O 1
ATOM 933 N N . ILE A 1 128 ? -14.279 16.030 1.786 1.00 70.62 128 ILE A N 1
ATOM 934 C CA . ILE A 1 128 ? -13.333 15.291 2.613 1.00 70.62 128 ILE A CA 1
ATOM 935 C C . ILE A 1 128 ? -12.371 16.294 3.250 1.00 70.62 128 ILE A C 1
ATOM 937 O O . ILE A 1 128 ? -11.948 17.263 2.622 1.00 70.62 128 ILE A O 1
ATOM 941 N N . LEU A 1 129 ? -12.001 16.062 4.506 1.00 73.75 129 LEU A N 1
ATOM 942 C CA . LEU A 1 129 ? -10.980 16.858 5.178 1.00 73.75 129 LEU A CA 1
ATOM 943 C C . LEU A 1 129 ? -9.596 16.302 4.849 1.00 73.75 129 LEU A C 1
ATOM 945 O O . LEU A 1 129 ? -9.277 15.173 5.218 1.00 73.75 129 LEU A O 1
ATOM 949 N N . VAL A 1 130 ? -8.777 17.100 4.168 1.00 71.00 130 VAL A N 1
ATOM 950 C CA . VAL A 1 130 ? -7.412 16.734 3.767 1.00 71.00 130 VAL A CA 1
ATOM 951 C C . VAL A 1 130 ? -6.427 17.588 4.550 1.00 71.00 130 VAL A C 1
ATOM 953 O O . VAL A 1 130 ? -6.633 18.790 4.691 1.00 71.00 130 VAL A O 1
ATOM 956 N N . TYR A 1 131 ? -5.368 16.978 5.084 1.00 71.06 131 TYR A N 1
ATOM 957 C CA . TYR A 1 131 ? -4.304 17.733 5.741 1.00 71.06 131 TYR A CA 1
ATOM 958 C C . TYR A 1 131 ? -3.476 18.484 4.695 1.00 71.06 131 TYR A C 1
ATOM 960 O O . TYR A 1 131 ? -2.845 17.869 3.835 1.00 71.06 131 TYR A O 1
ATOM 968 N N . ASP A 1 132 ? -3.467 19.808 4.782 1.00 71.81 132 ASP A N 1
ATOM 969 C CA . ASP A 1 132 ? -2.639 20.682 3.966 1.00 71.81 132 ASP A CA 1
ATOM 970 C C . ASP A 1 132 ? -1.385 21.084 4.751 1.00 71.81 132 ASP A C 1
ATOM 972 O O . ASP A 1 132 ? -1.436 21.814 5.743 1.00 71.81 132 ASP A O 1
ATOM 976 N N . ALA A 1 133 ? -0.231 20.612 4.278 1.00 68.25 133 ALA A N 1
ATOM 977 C CA . ALA A 1 133 ? 1.060 20.892 4.895 1.00 68.25 133 ALA A CA 1
ATOM 978 C C . ALA A 1 133 ? 1.446 22.381 4.834 1.00 68.25 133 ALA A C 1
ATOM 980 O O . ALA A 1 133 ? 2.220 22.832 5.677 1.00 68.25 133 ALA A O 1
ATOM 981 N N . ALA A 1 134 ? 0.923 23.150 3.871 1.00 73.12 134 ALA A N 1
ATOM 982 C CA . ALA A 1 134 ? 1.223 24.575 3.750 1.00 73.12 134 ALA A CA 1
ATOM 983 C C . ALA A 1 134 ? 0.503 25.402 4.824 1.00 73.12 134 ALA A C 1
ATOM 985 O O . ALA A 1 134 ? 1.100 26.304 5.411 1.00 73.12 134 ALA A O 1
ATOM 986 N N . SER A 1 135 ? -0.762 25.080 5.102 1.00 75.06 135 SER A N 1
ATOM 987 C CA . SER A 1 135 ? -1.550 25.723 6.161 1.00 75.06 135 SER A CA 1
ATOM 988 C C . SER A 1 135 ? -1.464 25.021 7.519 1.00 75.06 135 SER A C 1
ATOM 990 O O . SER A 1 135 ? -2.072 25.499 8.475 1.00 75.06 135 SER A O 1
ATOM 992 N N . THR A 1 136 ? -0.728 23.905 7.592 1.00 76.31 136 THR A N 1
ATOM 993 C CA . THR A 1 136 ? -0.610 23.009 8.756 1.00 76.31 136 THR A CA 1
ATOM 994 C C . THR A 1 136 ? -1.961 22.624 9.368 1.00 76.31 136 THR A C 1
ATOM 996 O O . THR A 1 136 ? -2.069 22.371 10.571 1.00 76.31 136 THR A O 1
ATOM 999 N N . ALA A 1 137 ? -2.991 22.553 8.523 1.00 78.94 137 ALA A N 1
ATOM 1000 C CA . ALA A 1 137 ? -4.387 22.428 8.906 1.00 78.94 137 ALA A CA 1
ATOM 1001 C C . ALA A 1 137 ? -5.136 21.438 8.005 1.00 78.94 137 ALA A C 1
ATOM 1003 O O . ALA A 1 137 ? -4.765 21.201 6.859 1.00 78.94 137 ALA A O 1
ATOM 1004 N N . PHE A 1 138 ? -6.229 20.874 8.512 1.00 76.88 138 PHE A N 1
ATOM 1005 C CA . PHE A 1 138 ? -7.210 20.167 7.701 1.00 76.88 138 PHE A CA 1
ATOM 1006 C C . PHE A 1 138 ? -8.076 21.173 6.945 1.00 76.88 138 PHE A C 1
ATOM 1008 O O . PHE A 1 138 ? -8.651 22.081 7.547 1.00 76.88 138 PHE A O 1
ATOM 1015 N N . VAL A 1 139 ? -8.189 20.988 5.632 1.00 84.19 139 VAL A N 1
ATOM 1016 C CA . VAL A 1 139 ? -8.990 21.823 4.733 1.00 84.19 139 VAL A CA 1
ATOM 1017 C C . VAL A 1 139 ? -10.102 21.001 4.086 1.00 84.19 139 VAL A C 1
ATOM 1019 O O . VAL A 1 139 ? -9.918 19.832 3.738 1.00 84.19 139 VAL A O 1
ATOM 1022 N N . SER A 1 140 ? -11.271 21.621 3.923 1.00 84.38 140 SER A N 1
ATOM 1023 C CA . SER A 1 140 ? -12.392 21.049 3.167 1.00 84.38 140 SER A CA 1
ATOM 1024 C C . SER A 1 140 ? -12.009 20.907 1.701 1.00 84.38 140 SER A C 1
ATOM 1026 O O . SER A 1 140 ? -11.654 21.894 1.060 1.00 84.38 140 SER A O 1
ATOM 1028 N N . THR A 1 141 ? -12.054 19.683 1.189 1.00 76.19 141 THR A N 1
ATOM 1029 C CA . THR A 1 141 ? -11.625 19.340 -0.165 1.00 76.19 141 THR A CA 1
ATOM 1030 C C . THR A 1 141 ? -12.696 18.488 -0.828 1.00 76.19 141 THR A C 1
ATOM 1032 O O . THR A 1 141 ? -13.075 17.447 -0.293 1.00 76.19 141 THR A O 1
ATOM 1035 N N . ALA A 1 142 ? -13.164 18.894 -2.008 1.00 71.62 142 ALA A N 1
ATOM 1036 C CA . ALA A 1 142 ? -14.118 18.096 -2.771 1.00 71.62 142 ALA A CA 1
ATOM 1037 C C . ALA A 1 142 ? -13.566 16.671 -3.015 1.00 71.62 142 ALA A C 1
ATOM 1039 O O . ALA A 1 142 ? -12.373 16.538 -3.309 1.00 71.62 142 ALA A O 1
ATOM 1040 N N . PRO A 1 143 ? -14.388 15.606 -2.945 1.00 59.59 143 PRO A N 1
ATOM 1041 C CA . PRO A 1 143 ? -13.925 14.222 -3.109 1.00 59.59 143 PRO A CA 1
ATOM 1042 C C . PRO A 1 143 ? -13.142 13.990 -4.406 1.00 59.59 143 PRO A C 1
ATOM 1044 O O . PRO A 1 143 ? -12.097 13.340 -4.402 1.00 59.59 143 PRO A O 1
ATOM 1047 N N . ASP A 1 144 ? -13.596 14.616 -5.491 1.00 57.84 144 ASP A N 1
ATOM 1048 C CA . ASP A 1 144 ? -12.969 14.539 -6.812 1.00 57.84 144 ASP A CA 1
ATOM 1049 C C . ASP A 1 144 ? -11.589 15.219 -6.838 1.00 57.84 144 ASP A C 1
ATOM 1051 O O . ASP A 1 144 ? -10.707 14.838 -7.604 1.00 57.84 144 ASP A O 1
ATOM 1055 N N . SER A 1 145 ? -11.371 16.206 -5.962 1.00 56.91 145 SER A N 1
ATOM 1056 C CA . SER A 1 145 ? -10.076 16.877 -5.773 1.00 56.91 145 SER A CA 1
ATOM 1057 C C . SER A 1 145 ? -9.142 16.100 -4.839 1.00 56.91 145 SER A C 1
ATOM 1059 O O . SER A 1 145 ? -7.925 16.238 -4.942 1.00 56.91 145 SER A O 1
ATOM 1061 N N . ALA A 1 146 ? -9.694 15.251 -3.964 1.00 53.34 146 ALA A N 1
ATOM 1062 C CA . ALA A 1 146 ? -8.949 14.335 -3.098 1.00 53.34 146 ALA A CA 1
ATOM 1063 C C . ALA A 1 146 ? -8.506 13.041 -3.817 1.00 53.34 146 ALA A C 1
ATOM 1065 O O . ALA A 1 146 ? -7.857 12.200 -3.197 1.00 53.34 146 ALA A O 1
ATOM 1066 N N . LYS A 1 147 ? -8.830 12.892 -5.114 1.00 63.47 147 LYS A N 1
ATOM 1067 C CA . LYS A 1 147 ? -8.484 11.740 -5.971 1.00 63.47 147 LYS A CA 1
ATOM 1068 C C . LYS A 1 147 ? -8.897 10.396 -5.361 1.00 63.47 147 LYS A C 1
ATOM 1070 O O . LYS A 1 147 ? -8.126 9.440 -5.364 1.00 63.47 147 LYS A O 1
ATOM 1075 N N . ILE A 1 148 ? -10.107 10.329 -4.805 1.00 60.12 148 ILE A N 1
ATOM 1076 C CA . ILE A 1 148 ? -10.689 9.063 -4.350 1.00 60.12 148 ILE A CA 1
ATOM 1077 C C . ILE A 1 148 ? -11.661 8.572 -5.417 1.00 60.12 148 ILE A C 1
ATOM 1079 O O . ILE A 1 148 ? -12.707 9.185 -5.628 1.00 60.12 148 ILE A O 1
ATOM 1083 N N . ARG A 1 149 ? -11.332 7.462 -6.085 1.00 62.59 149 ARG A N 1
ATOM 1084 C CA . ARG A 1 149 ? -12.212 6.850 -7.092 1.00 62.59 149 ARG A CA 1
ATOM 1085 C C . ARG A 1 149 ? -12.983 5.673 -6.500 1.00 62.59 149 ARG A C 1
ATOM 1087 O O . ARG A 1 149 ? -12.421 4.838 -5.792 1.00 62.59 149 ARG A O 1
ATOM 1094 N N . TYR A 1 150 ? -14.274 5.601 -6.813 1.00 62.41 150 TYR A N 1
ATOM 1095 C CA . TYR A 1 150 ? -15.184 4.556 -6.343 1.00 62.41 150 TYR A CA 1
ATOM 1096 C C . TYR A 1 150 ? -15.613 3.661 -7.504 1.00 62.41 150 TYR A C 1
ATOM 1098 O O . TYR A 1 150 ? -16.068 4.159 -8.533 1.00 62.41 150 TYR A O 1
ATOM 1106 N N . TYR A 1 151 ? -15.529 2.346 -7.311 1.00 60.09 151 TYR A N 1
ATOM 1107 C CA . TYR A 1 151 ? -15.963 1.345 -8.284 1.00 60.09 151 TYR A CA 1
ATOM 1108 C C . TYR A 1 151 ? -16.895 0.323 -7.632 1.00 60.09 151 TYR A C 1
ATOM 1110 O O . TYR A 1 151 ? -16.739 -0.038 -6.464 1.00 60.09 151 TYR A O 1
ATOM 1118 N N . ALA A 1 152 ? -17.894 -0.132 -8.391 1.00 54.41 152 ALA A N 1
ATOM 1119 C CA . ALA A 1 152 ? -18.912 -1.057 -7.893 1.00 54.41 152 ALA A CA 1
ATOM 1120 C C . ALA A 1 152 ? -18.351 -2.464 -7.619 1.00 54.41 152 ALA A C 1
ATOM 1122 O O . ALA A 1 152 ? -18.807 -3.138 -6.697 1.00 54.41 152 ALA A O 1
ATOM 1123 N N . ASP A 1 153 ? -17.353 -2.890 -8.395 1.00 57.22 153 ASP A N 1
ATOM 1124 C CA . ASP A 1 153 ? -16.676 -4.178 -8.266 1.00 57.22 153 ASP A CA 1
ATOM 1125 C C . ASP A 1 153 ? -15.249 -4.122 -8.838 1.00 57.22 153 ASP A C 1
ATOM 1127 O O . ASP A 1 153 ? -14.812 -3.117 -9.410 1.00 57.22 153 ASP A O 1
ATOM 1131 N N . THR A 1 154 ? -14.515 -5.225 -8.671 1.00 55.22 154 THR A N 1
ATOM 1132 C CA . THR A 1 154 ? -13.104 -5.327 -9.054 1.00 55.22 154 THR A CA 1
ATOM 1133 C C . THR A 1 154 ? -12.887 -5.361 -10.561 1.00 55.22 154 THR A C 1
ATOM 1135 O O . THR A 1 154 ? -11.797 -5.017 -11.011 1.00 55.22 154 THR A O 1
ATO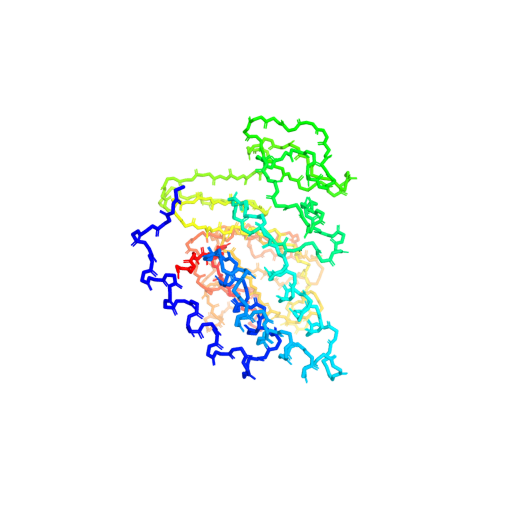M 1138 N N . ALA A 1 155 ? -13.893 -5.756 -11.345 1.00 58.78 155 ALA A N 1
ATOM 1139 C CA . ALA A 1 155 ? -13.797 -5.798 -12.801 1.00 58.78 155 ALA A CA 1
ATOM 1140 C C . ALA A 1 155 ? -13.781 -4.389 -13.410 1.00 58.78 155 ALA A C 1
ATOM 1142 O O . ALA A 1 155 ? -13.274 -4.201 -14.511 1.00 58.78 155 ALA A O 1
ATOM 1143 N N . ASN A 1 156 ? -14.302 -3.405 -12.675 1.00 57.88 156 ASN A N 1
ATOM 1144 C CA . ASN A 1 156 ? -14.344 -2.008 -13.087 1.00 57.88 156 ASN A CA 1
ATOM 1145 C C . ASN A 1 156 ? -13.159 -1.182 -12.578 1.00 57.88 156 ASN A C 1
ATOM 1147 O O . ASN A 1 156 ? -13.129 0.024 -12.809 1.00 57.88 156 ASN A O 1
ATOM 1151 N N . LEU A 1 157 ? -12.200 -1.797 -11.880 1.00 59.28 157 LEU A N 1
ATOM 1152 C CA . LEU A 1 157 ? -11.030 -1.081 -11.388 1.00 59.28 157 LEU A CA 1
ATOM 1153 C C . LEU A 1 157 ? -10.255 -0.427 -12.548 1.00 59.28 157 LEU A C 1
ATOM 1155 O O . LEU A 1 157 ? -10.139 -1.012 -13.627 1.00 59.28 157 LEU A O 1
ATOM 1159 N N . PRO A 1 158 ? -9.717 0.781 -12.329 1.00 58.72 158 PRO A N 1
ATOM 1160 C CA . PRO A 1 158 ? -9.023 1.523 -13.362 1.00 58.72 158 PRO A CA 1
ATOM 1161 C C . PRO A 1 158 ? -7.729 0.801 -13.737 1.00 58.72 158 PRO A C 1
ATOM 1163 O O . PRO A 1 158 ? -7.040 0.237 -12.886 1.00 58.72 158 PRO A O 1
ATOM 1166 N N . THR A 1 159 ? -7.390 0.828 -15.025 1.00 54.25 159 THR A N 1
ATOM 1167 C CA . THR A 1 159 ? -6.117 0.292 -15.533 1.00 54.25 159 THR A CA 1
ATOM 1168 C C . THR A 1 159 ? -4.931 1.216 -15.241 1.00 54.25 159 THR A C 1
ATOM 1170 O O . THR A 1 159 ? -3.789 0.858 -15.519 1.00 54.25 159 THR A O 1
ATOM 1173 N N . ASP A 1 160 ? -5.205 2.406 -14.712 1.00 53.88 160 ASP A N 1
ATOM 1174 C CA . ASP A 1 160 ? -4.285 3.488 -14.396 1.00 53.88 160 ASP A CA 1
ATOM 1175 C C . ASP A 1 160 ? -4.443 3.959 -12.937 1.00 53.88 160 ASP A C 1
ATOM 1177 O O . ASP A 1 160 ? -5.421 3.657 -12.249 1.00 53.88 160 ASP A O 1
ATOM 1181 N N . GLY A 1 161 ? -3.464 4.711 -12.438 1.00 51.66 161 GLY A N 1
ATOM 1182 C CA . GLY A 1 161 ? -3.534 5.333 -11.119 1.00 51.66 161 GLY A CA 1
ATOM 1183 C C . GLY A 1 161 ? -2.442 6.374 -10.913 1.00 51.66 161 GLY A C 1
ATOM 1184 O O . GLY A 1 161 ? -1.394 6.332 -11.560 1.00 51.66 161 GLY A O 1
ATOM 1185 N N . GLU A 1 162 ? -2.686 7.313 -10.008 1.00 47.75 162 GLU A N 1
ATOM 1186 C CA . GLU A 1 162 ? -1.706 8.326 -9.619 1.00 47.75 162 GLU A CA 1
ATOM 1187 C C . GLU A 1 162 ? -1.104 8.051 -8.231 1.00 47.75 162 GLU A C 1
ATOM 1189 O O . GLU A 1 162 ? -1.637 7.299 -7.414 1.00 47.75 162 GLU A O 1
ATOM 1194 N N . LYS A 1 163 ? 0.048 8.667 -7.936 1.00 44.72 163 LYS A N 1
ATOM 1195 C CA . LYS A 1 163 ? 0.699 8.531 -6.628 1.00 44.72 163 LYS A CA 1
ATOM 1196 C C . LYS A 1 163 ? -0.205 9.078 -5.518 1.00 44.72 163 LYS A C 1
ATOM 1198 O O . LYS A 1 163 ? -0.509 10.269 -5.512 1.00 44.72 163 LYS A O 1
ATOM 1203 N N . GLY A 1 164 ? -0.536 8.228 -4.544 1.00 47.59 164 GLY A N 1
ATOM 1204 C CA . GLY A 1 164 ? -1.363 8.591 -3.387 1.00 47.59 164 GLY A CA 1
ATOM 1205 C C . GLY A 1 164 ? -2.869 8.465 -3.624 1.00 47.59 164 GLY A C 1
ATOM 1206 O O . GLY A 1 164 ? -3.648 8.928 -2.796 1.00 47.59 164 GLY A O 1
ATOM 1207 N N . GLU A 1 165 ? -3.278 7.854 -4.734 1.00 55.03 165 GLU A N 1
ATOM 1208 C CA . GLU A 1 165 ? -4.678 7.617 -5.051 1.00 55.03 165 GLU A CA 1
ATOM 1209 C C . GLU A 1 165 ? -5.286 6.484 -4.208 1.00 55.03 165 GLU A C 1
ATOM 1211 O O . GLU A 1 165 ? -4.731 5.391 -4.070 1.00 55.03 165 GLU A O 1
ATOM 1216 N N . ILE A 1 166 ? -6.468 6.742 -3.645 1.00 59.91 166 ILE A N 1
ATOM 1217 C CA . ILE A 1 166 ? -7.253 5.735 -2.929 1.00 59.91 166 ILE A CA 1
ATOM 1218 C C . ILE A 1 166 ? -8.362 5.266 -3.863 1.00 59.91 166 ILE A C 1
ATOM 1220 O O . ILE A 1 166 ? -9.160 6.069 -4.345 1.00 59.91 166 ILE A O 1
ATOM 1224 N N . VAL A 1 167 ? -8.441 3.954 -4.085 1.00 59.69 167 VAL A N 1
ATOM 1225 C CA . VAL A 1 167 ? -9.516 3.365 -4.883 1.00 59.69 167 VAL A CA 1
ATOM 1226 C C . VAL A 1 167 ? -10.326 2.415 -4.019 1.00 59.69 167 VAL A C 1
ATOM 1228 O O . VAL A 1 167 ? -9.815 1.430 -3.486 1.00 59.69 167 VAL A O 1
ATOM 1231 N N . LEU A 1 168 ? -11.614 2.711 -3.905 1.00 58.62 168 LEU A N 1
ATOM 1232 C CA . LEU A 1 168 ? -12.561 1.924 -3.127 1.00 58.62 168 LEU A CA 1
ATOM 1233 C C . LEU A 1 168 ? -13.369 1.035 -4.070 1.00 58.62 168 LEU A C 1
ATOM 1235 O O . LEU A 1 168 ? -13.875 1.501 -5.093 1.00 58.62 168 LEU A O 1
ATOM 1239 N N . CYS A 1 169 ? -13.476 -0.250 -3.734 1.00 56.28 169 CYS A N 1
ATOM 1240 C CA . CYS A 1 169 ? -14.138 -1.248 -4.564 1.00 56.28 169 CYS A CA 1
ATOM 1241 C C . CYS A 1 169 ? -15.009 -2.172 -3.707 1.00 56.28 169 CYS A C 1
ATOM 1243 O O . CYS A 1 169 ? -14.501 -3.063 -3.024 1.00 56.28 169 CYS A O 1
ATOM 1245 N N . GLY A 1 170 ? -16.331 -1.999 -3.771 1.00 59.66 170 GLY A N 1
ATOM 1246 C CA . GLY A 1 170 ? -17.259 -2.788 -2.955 1.00 59.66 170 GLY A CA 1
ATOM 1247 C C . GLY A 1 170 ? -16.949 -2.686 -1.452 1.00 59.66 170 GLY A C 1
ATOM 1248 O O . GLY A 1 170 ? -16.792 -1.587 -0.926 1.00 59.66 170 GLY A O 1
ATOM 1249 N N . SER A 1 171 ? -16.867 -3.827 -0.756 1.00 54.47 171 SER A N 1
ATOM 1250 C CA . SER A 1 171 ? -16.483 -3.913 0.666 1.00 54.47 171 SER A CA 1
ATOM 1251 C C . SER A 1 171 ? -14.970 -3.976 0.911 1.00 54.47 171 SER A C 1
ATOM 1253 O O . SER A 1 171 ? -14.549 -3.966 2.067 1.00 54.47 171 SER A O 1
ATOM 1255 N N . ASP A 1 172 ? -14.157 -4.067 -0.144 1.00 47.91 172 ASP A N 1
ATOM 1256 C CA . ASP A 1 172 ? -12.711 -4.241 -0.031 1.00 47.91 172 ASP A CA 1
ATOM 1257 C C . ASP A 1 172 ? -11.990 -2.892 -0.098 1.00 47.91 172 ASP A C 1
ATOM 1259 O O . ASP A 1 172 ? -12.185 -2.087 -1.015 1.00 47.91 172 ASP A O 1
ATOM 1263 N N . PHE A 1 173 ? -11.092 -2.667 0.861 1.00 51.31 173 PHE A N 1
ATOM 1264 C CA . PHE A 1 173 ? -10.221 -1.502 0.885 1.00 51.31 173 PHE A CA 1
ATOM 1265 C C . PHE A 1 173 ? -8.888 -1.841 0.194 1.00 51.31 173 PHE A C 1
ATOM 1267 O O . PHE A 1 173 ? -8.129 -2.696 0.664 1.00 51.31 173 PHE A O 1
ATOM 1274 N N . LYS A 1 174 ? -8.571 -1.169 -0.921 1.00 52.19 174 LYS A N 1
ATOM 1275 C CA . LYS A 1 174 ? -7.275 -1.311 -1.608 1.00 52.19 174 LYS A CA 1
ATOM 1276 C C . LYS A 1 174 ? -6.573 0.043 -1.715 1.00 52.19 174 LYS A C 1
ATOM 1278 O O . LYS A 1 174 ? -7.131 1.003 -2.235 1.00 52.19 174 LYS A O 1
ATOM 1283 N N . PHE A 1 175 ? -5.327 0.110 -1.249 1.00 50.25 175 PHE A N 1
ATOM 1284 C CA . PHE A 1 175 ? -4.462 1.271 -1.479 1.00 50.25 175 PHE A CA 1
ATOM 1285 C C . PHE A 1 175 ? -3.749 1.105 -2.818 1.00 50.25 175 PHE A C 1
ATOM 1287 O O . PHE A 1 175 ? -3.108 0.074 -3.017 1.00 50.25 175 PHE A O 1
ATOM 1294 N N . TYR A 1 176 ? -3.837 2.099 -3.705 1.00 55.78 176 TYR A N 1
ATOM 1295 C CA . TYR A 1 176 ? -3.090 2.116 -4.961 1.00 55.78 176 TYR A CA 1
ATOM 1296 C C . TYR A 1 176 ? -1.908 3.069 -4.829 1.00 55.78 176 TYR A C 1
ATOM 1298 O O . TYR A 1 176 ? -2.062 4.283 -4.716 1.00 55.78 176 TYR A O 1
ATOM 1306 N N . CYS A 1 177 ? -0.702 2.514 -4.854 1.00 52.06 177 CYS A N 1
ATOM 1307 C CA . CYS A 1 177 ? 0.512 3.314 -4.889 1.00 52.06 177 CYS A CA 1
ATOM 1308 C C . CYS A 1 177 ? 1.161 3.138 -6.254 1.00 52.06 177 CYS A C 1
ATOM 1310 O O . CYS A 1 177 ? 1.794 2.122 -6.526 1.00 52.06 177 CYS A O 1
ATOM 1312 N N . VAL A 1 178 ? 0.985 4.140 -7.111 1.00 61.09 178 VAL A N 1
ATOM 1313 C CA . VAL A 1 178 ? 1.673 4.211 -8.397 1.00 61.09 178 VAL A CA 1
ATOM 1314 C C . VAL A 1 178 ? 2.871 5.139 -8.254 1.00 61.09 178 VAL A C 1
ATOM 1316 O O . VAL A 1 178 ? 2.751 6.257 -7.749 1.00 61.09 178 VAL A O 1
ATOM 1319 N N . GLU A 1 179 ? 4.050 4.677 -8.652 1.00 67.44 179 GLU A N 1
ATOM 1320 C CA . GLU A 1 179 ? 5.288 5.438 -8.541 1.00 67.44 179 GLU A CA 1
ATOM 1321 C C . GLU A 1 179 ? 5.735 5.988 -9.899 1.00 67.44 179 GLU A C 1
ATOM 1323 O O . GLU A 1 179 ? 5.587 5.354 -10.942 1.00 67.44 179 GLU A O 1
ATOM 1328 N N . ASN A 1 180 ? 6.328 7.182 -9.872 1.00 77.75 180 ASN A N 1
ATOM 1329 C CA . ASN A 1 180 ? 7.152 7.690 -10.961 1.00 77.75 180 ASN A CA 1
ATOM 1330 C C . ASN A 1 180 ? 8.583 7.762 -10.437 1.00 77.75 180 ASN A C 1
ATOM 1332 O O . ASN A 1 180 ? 8.902 8.619 -9.610 1.00 77.75 180 ASN A O 1
ATOM 1336 N N . VAL A 1 181 ? 9.431 6.837 -10.877 1.00 84.50 181 VAL A N 1
ATOM 1337 C CA . VAL A 1 181 ? 10.812 6.723 -10.400 1.00 84.50 181 VAL A CA 1
ATOM 1338 C C . VAL A 1 181 ? 11.751 7.084 -11.536 1.00 84.50 181 VAL A C 1
ATOM 1340 O O . VAL A 1 181 ? 11.675 6.502 -12.611 1.00 84.50 181 VAL A O 1
ATOM 1343 N N . THR A 1 182 ? 12.663 8.025 -11.300 1.00 92.00 182 THR A N 1
ATOM 1344 C CA . THR A 1 182 ? 13.742 8.349 -12.244 1.00 92.00 182 THR A CA 1
ATOM 1345 C C . THR A 1 182 ? 15.081 7.924 -11.658 1.00 92.00 182 THR A C 1
ATOM 1347 O O . THR A 1 182 ? 15.368 8.210 -10.495 1.00 92.00 182 THR A O 1
ATOM 1350 N N . ARG A 1 183 ? 15.903 7.235 -12.453 1.00 93.31 183 ARG A N 1
ATOM 1351 C CA . ARG A 1 183 ? 17.235 6.757 -12.068 1.00 93.31 183 ARG A CA 1
ATOM 1352 C C . ARG A 1 183 ? 18.262 7.159 -13.116 1.00 93.31 183 ARG A C 1
ATOM 1354 O O . ARG A 1 183 ? 18.078 6.885 -14.296 1.00 93.31 183 ARG A O 1
ATOM 1361 N N . GLY A 1 184 ? 19.356 7.774 -12.675 1.00 96.75 184 GLY A N 1
ATOM 1362 C CA . GLY A 1 184 ? 20.531 7.971 -13.520 1.00 96.75 184 GLY A CA 1
ATOM 1363 C C . GLY A 1 184 ? 21.263 6.648 -13.734 1.00 96.75 184 GLY A C 1
ATOM 1364 O O . GLY A 1 184 ? 21.434 5.882 -12.783 1.00 96.75 184 GLY A O 1
ATOM 1365 N N . VAL A 1 185 ? 21.683 6.399 -14.971 1.00 97.94 185 VAL A N 1
ATOM 1366 C CA . VAL A 1 185 ? 22.404 5.196 -15.386 1.00 97.94 185 VAL A CA 1
ATOM 1367 C C . VAL A 1 185 ? 23.718 5.603 -16.042 1.00 97.94 185 VAL A C 1
ATOM 1369 O O . VAL A 1 185 ? 23.731 6.322 -17.045 1.00 97.94 185 VAL A O 1
ATOM 1372 N N . SER A 1 186 ? 24.814 5.096 -15.493 1.00 98.00 186 SER A N 1
ATOM 1373 C CA . SER A 1 186 ? 26.135 5.101 -16.122 1.00 98.00 186 SER A CA 1
ATOM 1374 C C . SER A 1 186 ? 26.610 3.664 -16.354 1.00 98.00 186 SER A C 1
ATOM 1376 O O . SER A 1 186 ? 25.982 2.706 -15.897 1.00 98.00 186 SER A O 1
ATOM 1378 N N . ALA A 1 187 ? 27.696 3.485 -17.097 1.00 97.12 187 ALA A N 1
ATOM 1379 C CA . ALA A 1 187 ? 28.324 2.193 -17.320 1.00 97.12 187 ALA A CA 1
ATOM 1380 C C . ALA A 1 187 ? 29.836 2.285 -17.096 1.00 97.12 187 ALA A C 1
ATOM 1382 O O . ALA A 1 187 ? 30.503 3.204 -17.557 1.00 97.12 187 ALA A O 1
ATOM 1383 N N . ALA A 1 188 ? 30.398 1.312 -16.389 1.00 95.88 188 ALA A N 1
ATOM 1384 C CA . ALA A 1 188 ? 31.842 1.172 -16.245 1.00 95.88 188 ALA A CA 1
ATOM 1385 C C . ALA A 1 188 ? 32.179 -0.300 -16.034 1.00 95.88 188 ALA A C 1
ATOM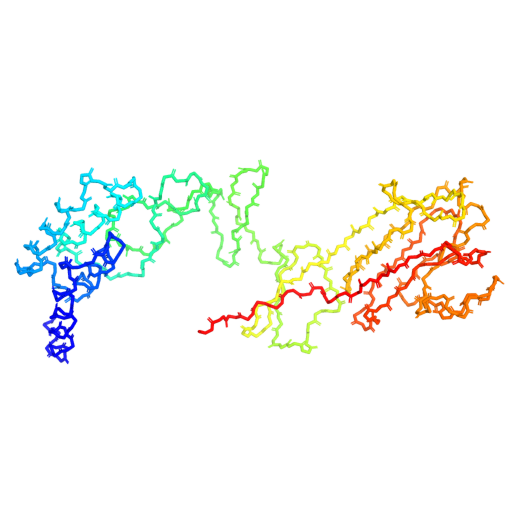 1387 O O . ALA A 1 188 ? 31.374 -1.040 -15.482 1.00 95.88 188 ALA A O 1
ATOM 1388 N N . SER A 1 189 ? 33.359 -0.740 -16.472 1.00 92.94 189 SER A N 1
ATOM 1389 C CA . SER A 1 189 ? 33.865 -2.098 -16.204 1.00 92.94 189 SER A CA 1
ATOM 1390 C C . SER A 1 189 ? 32.883 -3.236 -16.537 1.00 92.94 189 SER A C 1
ATOM 1392 O O . SER A 1 189 ? 32.854 -4.253 -15.849 1.00 92.94 189 SER A O 1
ATOM 1394 N N . GLY A 1 190 ? 32.066 -3.073 -17.585 1.00 91.00 190 GLY A N 1
ATOM 1395 C CA . GLY A 1 190 ? 31.100 -4.091 -17.999 1.00 91.00 190 GLY A CA 1
ATOM 1396 C C . GLY A 1 190 ? 29.927 -4.284 -17.031 1.00 91.00 190 GLY A C 1
ATOM 1397 O O . GLY A 1 190 ? 29.383 -5.385 -16.969 1.00 91.00 190 GLY A O 1
ATOM 1398 N N . VAL A 1 191 ? 29.515 -3.236 -16.306 1.00 97.31 191 VAL A N 1
ATOM 1399 C CA . VAL A 1 191 ? 28.289 -3.198 -15.485 1.00 97.31 191 VAL A CA 1
ATOM 1400 C C . VAL A 1 191 ? 27.535 -1.879 -15.677 1.00 97.31 191 VAL A C 1
ATOM 1402 O O . VAL A 1 191 ? 28.147 -0.857 -15.997 1.00 97.31 191 VAL A O 1
ATOM 1405 N N . TYR A 1 192 ? 26.214 -1.888 -15.477 1.00 98.12 192 TYR A N 1
ATOM 1406 C CA . TYR A 1 192 ? 25.454 -0.649 -15.289 1.00 98.12 192 TYR A CA 1
ATOM 1407 C C . TYR A 1 192 ? 25.569 -0.198 -13.836 1.00 98.12 192 TYR A C 1
ATOM 1409 O O . TYR A 1 192 ? 25.492 -1.018 -12.923 1.00 98.12 192 TYR A O 1
ATOM 1417 N N . ILE A 1 193 ? 25.731 1.104 -13.620 1.00 97.81 193 ILE A N 1
ATOM 1418 C CA . ILE A 1 193 ? 25.830 1.714 -12.297 1.00 97.81 193 ILE A CA 1
ATOM 1419 C C . ILE A 1 193 ? 24.612 2.604 -12.089 1.00 97.81 193 ILE A C 1
ATOM 1421 O O . ILE A 1 193 ? 24.332 3.505 -12.881 1.00 97.81 193 ILE A O 1
ATOM 1425 N N . MET A 1 194 ? 23.891 2.348 -11.002 1.00 95.25 194 MET A 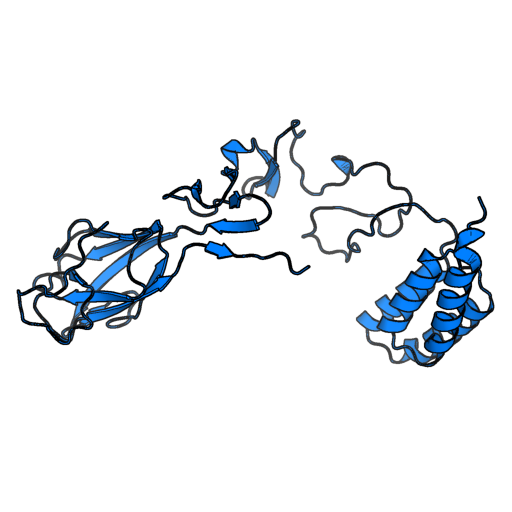N 1
ATOM 1426 C CA . MET A 1 194 ? 22.704 3.096 -10.600 1.00 95.25 194 MET A CA 1
ATOM 1427 C C . MET A 1 194 ? 22.774 3.345 -9.099 1.00 95.25 194 MET A C 1
ATOM 1429 O O . MET A 1 194 ? 22.951 2.414 -8.322 1.00 95.25 194 MET A O 1
ATOM 1433 N N . GLY A 1 195 ? 22.674 4.606 -8.675 1.00 89.19 195 GLY A N 1
ATOM 1434 C CA . GLY A 1 195 ? 22.788 4.954 -7.251 1.00 89.19 195 GLY A CA 1
ATOM 1435 C C . GLY A 1 195 ? 24.153 4.630 -6.621 1.00 89.19 195 GLY A C 1
ATOM 1436 O O . GLY A 1 195 ? 24.240 4.531 -5.406 1.00 89.19 195 GLY A O 1
ATOM 1437 N N . GLY A 1 196 ? 25.206 4.467 -7.432 1.00 91.44 196 GLY A N 1
ATOM 1438 C CA . GLY A 1 196 ? 26.555 4.111 -6.971 1.00 91.44 196 GLY A CA 1
ATOM 1439 C C . GLY A 1 196 ? 26.820 2.608 -6.852 1.00 91.44 196 GLY A C 1
ATOM 1440 O O . GLY A 1 196 ? 27.935 2.219 -6.516 1.00 91.44 196 GLY A O 1
ATOM 1441 N N . GLU A 1 197 ? 25.837 1.767 -7.166 1.00 95.38 197 GLU A N 1
ATOM 1442 C CA . GLU A 1 197 ? 25.948 0.314 -7.080 1.00 95.38 197 GLU A CA 1
ATOM 1443 C C . GLU A 1 197 ? 25.878 -0.347 -8.465 1.00 95.38 197 GLU A C 1
ATOM 1445 O O . GLU A 1 197 ? 25.213 0.142 -9.384 1.00 95.38 197 GLU A O 1
ATOM 1450 N N . ASN A 1 198 ? 26.573 -1.478 -8.604 1.00 97.44 198 ASN A N 1
ATOM 1451 C CA . ASN A 1 198 ? 26.704 -2.214 -9.858 1.00 97.44 198 ASN A CA 1
ATOM 1452 C C . ASN A 1 198 ? 25.538 -3.188 -10.036 1.00 97.44 198 ASN A C 1
ATOM 1454 O O . ASN A 1 198 ? 25.328 -4.042 -9.178 1.00 97.44 198 ASN A O 1
ATOM 1458 N N . ASN A 1 199 ? 24.855 -3.125 -11.182 1.00 96.75 199 ASN A N 1
ATOM 1459 C CA . ASN A 1 199 ? 23.826 -4.083 -11.591 1.00 96.75 199 ASN A CA 1
ATOM 1460 C C . ASN A 1 199 ? 22.784 -4.365 -10.487 1.00 96.75 199 ASN A C 1
ATOM 1462 O O . ASN A 1 199 ? 22.419 -5.516 -10.233 1.00 96.75 199 ASN A O 1
ATOM 1466 N N . ILE A 1 200 ? 22.312 -3.310 -9.813 1.00 96.62 200 ILE A N 1
ATOM 1467 C CA . ILE A 1 200 ? 21.379 -3.452 -8.691 1.00 96.62 200 ILE A CA 1
ATOM 1468 C C . ILE A 1 200 ? 20.107 -4.215 -9.083 1.00 96.62 200 ILE A C 1
ATOM 1470 O O . ILE A 1 200 ? 19.574 -3.992 -10.179 1.00 96.62 200 ILE A O 1
ATOM 1474 N N . PRO A 1 201 ? 19.574 -5.074 -8.199 1.00 97.00 201 PRO A N 1
ATOM 1475 C CA . PRO A 1 201 ? 18.216 -5.568 -8.355 1.00 97.00 201 PRO A CA 1
ATOM 1476 C C . PRO A 1 201 ? 17.231 -4.402 -8.225 1.00 97.00 201 PRO A C 1
ATOM 1478 O O . PRO A 1 201 ? 17.428 -3.480 -7.429 1.00 97.00 201 PRO A O 1
ATOM 1481 N N . LEU A 1 202 ? 16.157 -4.447 -9.005 1.00 95.94 202 LEU A N 1
ATOM 1482 C CA . LEU A 1 202 ? 15.103 -3.440 -8.991 1.00 95.94 202 LEU A CA 1
ATOM 1483 C C . LEU A 1 202 ? 13.767 -4.059 -8.586 1.00 95.94 202 LEU A C 1
ATOM 1485 O O . LEU A 1 202 ? 13.504 -5.240 -8.807 1.00 95.94 202 LEU A O 1
ATOM 1489 N N . THR A 1 203 ? 12.907 -3.216 -8.028 1.00 93.88 203 THR A N 1
ATOM 1490 C CA . THR A 1 203 ? 11.526 -3.558 -7.698 1.00 93.88 203 THR A CA 1
ATOM 1491 C C . THR A 1 203 ? 10.606 -2.649 -8.482 1.00 93.88 203 THR A C 1
ATOM 1493 O O . THR A 1 203 ? 10.710 -1.425 -8.363 1.00 93.88 203 THR A O 1
ATOM 1496 N N . PH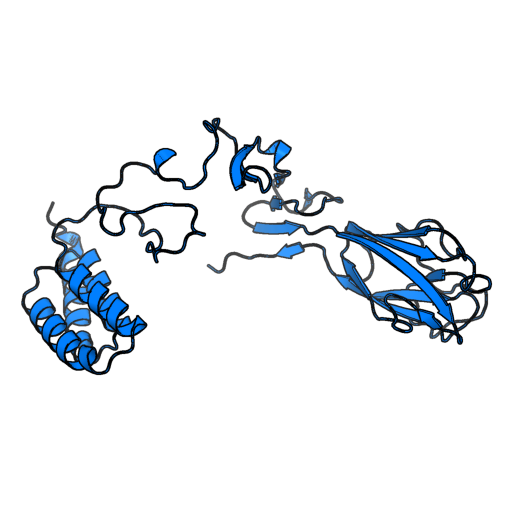E A 1 204 ? 9.718 -3.251 -9.265 1.00 92.50 204 PHE A N 1
ATOM 1497 C CA . PHE A 1 204 ? 8.689 -2.565 -10.026 1.00 92.50 204 PHE A CA 1
ATOM 1498 C C . PHE A 1 204 ? 7.302 -2.874 -9.473 1.00 92.50 204 PHE A C 1
ATOM 1500 O O . PHE A 1 204 ? 7.045 -3.970 -8.979 1.00 92.50 204 PHE A O 1
ATOM 1507 N N . TYR A 1 205 ? 6.393 -1.919 -9.627 1.00 87.56 205 TYR A N 1
ATOM 1508 C CA . TYR A 1 205 ? 4.967 -2.107 -9.397 1.00 87.56 205 TYR A CA 1
ATOM 1509 C C . TYR A 1 205 ? 4.216 -1.918 -10.711 1.00 87.56 205 TYR A C 1
ATOM 1511 O O . TYR A 1 205 ? 4.475 -0.964 -11.448 1.00 87.56 205 TYR A O 1
ATOM 1519 N N . ARG A 1 206 ? 3.281 -2.819 -11.022 1.00 87.44 206 ARG A N 1
ATOM 1520 C CA . ARG A 1 206 ? 2.417 -2.667 -12.204 1.00 87.44 206 ARG A CA 1
ATOM 1521 C C . ARG A 1 206 ? 1.644 -1.344 -12.127 1.00 87.44 206 ARG A C 1
ATOM 1523 O O . ARG A 1 206 ? 1.344 -0.866 -11.042 1.00 87.44 206 ARG A O 1
ATOM 1530 N N . GLY A 1 207 ? 1.404 -0.701 -13.261 1.00 80.19 207 GLY A N 1
ATOM 1531 C CA . GLY A 1 207 ? 0.862 0.656 -13.368 1.00 80.19 207 GLY A CA 1
ATOM 1532 C C . GLY A 1 207 ? 1.891 1.777 -13.164 1.00 80.19 207 GLY A C 1
ATOM 1533 O O . GLY A 1 207 ? 1.642 2.901 -13.589 1.00 80.19 207 GLY A O 1
ATOM 1534 N N . SER A 1 208 ? 3.053 1.502 -12.555 1.00 83.44 208 SER A N 1
ATOM 1535 C CA . SER A 1 208 ? 4.075 2.523 -12.266 1.00 83.44 208 SER A CA 1
ATOM 1536 C C . SER A 1 208 ? 5.000 2.786 -13.450 1.00 83.44 208 SER A C 1
ATOM 1538 O O . SER A 1 208 ? 5.232 1.903 -14.278 1.00 83.44 208 SER A O 1
ATOM 1540 N N . THR A 1 209 ? 5.558 3.998 -13.513 1.00 90.75 209 THR A N 1
ATOM 1541 C CA . THR A 1 209 ? 6.505 4.398 -14.562 1.00 90.75 209 THR A CA 1
ATOM 1542 C C . THR A 1 209 ? 7.918 4.524 -14.004 1.00 90.75 209 THR A C 1
ATOM 1544 O O . THR A 1 209 ? 8.186 5.308 -13.091 1.00 90.75 209 THR A O 1
ATOM 1547 N N . TYR A 1 210 ? 8.853 3.793 -14.605 1.00 95.44 210 TYR A N 1
ATOM 1548 C CA . TYR A 1 210 ? 10.277 3.844 -14.281 1.00 95.44 210 TYR A CA 1
ATOM 1549 C C . TYR A 1 210 ? 11.043 4.440 -15.454 1.00 95.44 210 TYR A C 1
ATOM 1551 O O . TYR A 1 210 ? 10.947 3.943 -16.572 1.00 95.44 210 TYR A O 1
ATOM 1559 N N . THR A 1 211 ? 11.803 5.503 -15.205 1.00 97.62 211 THR A N 1
ATOM 1560 C CA . THR A 1 211 ? 12.637 6.191 -16.195 1.00 97.62 211 THR A CA 1
ATOM 1561 C C . THR A 1 211 ? 14.112 6.028 -15.849 1.00 97.62 211 THR A C 1
ATOM 1563 O O . THR A 1 211 ? 14.538 6.304 -14.729 1.00 97.62 211 THR A O 1
ATOM 1566 N N . PHE A 1 212 ? 14.894 5.609 -16.832 1.00 98.44 212 PHE A N 1
ATOM 1567 C CA . PHE A 1 212 ? 16.331 5.398 -16.776 1.00 98.44 212 PHE A CA 1
ATOM 1568 C C . PHE A 1 212 ? 17.006 6.441 -17.660 1.00 98.44 212 PHE A C 1
ATOM 1570 O O . PHE A 1 212 ? 16.866 6.417 -18.883 1.00 98.44 212 PHE A O 1
ATOM 1577 N N . THR A 1 213 ? 17.715 7.376 -17.037 1.00 98.38 213 THR A N 1
ATOM 1578 C CA . THR A 1 213 ? 18.431 8.454 -17.718 1.00 98.38 213 THR A CA 1
ATOM 1579 C C . THR A 1 213 ? 19.864 8.015 -17.982 1.00 98.38 213 THR A C 1
ATOM 1581 O O . THR A 1 213 ? 20.701 8.019 -17.079 1.00 98.38 213 THR A O 1
ATOM 1584 N N . LEU A 1 214 ? 20.132 7.623 -19.224 1.00 98.44 214 LEU A N 1
ATOM 1585 C CA . LEU A 1 214 ? 21.443 7.226 -19.721 1.00 98.44 214 LEU A CA 1
ATOM 1586 C C . LEU A 1 214 ? 22.297 8.471 -19.974 1.00 98.44 214 LEU A C 1
ATOM 1588 O O . LEU A 1 214 ? 21.895 9.371 -20.718 1.00 98.44 214 LEU A O 1
ATOM 1592 N N . ASP A 1 215 ? 23.488 8.507 -19.383 1.00 96.94 215 ASP A N 1
ATOM 1593 C CA . ASP A 1 215 ? 24.374 9.677 -19.416 1.00 96.94 215 ASP A CA 1
ATOM 1594 C C . ASP A 1 215 ? 24.941 10.043 -20.803 1.00 96.94 215 ASP A C 1
ATOM 1596 O O . ASP A 1 215 ? 25.552 11.102 -20.951 1.00 96.94 215 ASP A O 1
ATOM 1600 N N . GLY A 1 216 ? 24.779 9.183 -21.815 1.00 96.50 216 GLY A N 1
ATOM 1601 C CA . GLY A 1 216 ? 25.270 9.393 -23.177 1.00 96.50 216 GLY A CA 1
ATOM 1602 C C . GLY A 1 216 ? 26.785 9.527 -23.317 1.00 96.50 216 GLY A C 1
ATOM 1603 O O . GLY A 1 216 ? 27.259 9.866 -24.399 1.00 96.50 216 GLY A O 1
ATOM 1604 N N . THR A 1 217 ? 27.547 9.287 -22.251 1.00 97.12 217 THR A N 1
ATOM 1605 C CA . THR A 1 217 ? 29.010 9.397 -22.243 1.00 97.12 217 THR A CA 1
ATOM 1606 C C . THR A 1 217 ? 29.624 8.052 -21.908 1.00 97.12 217 THR A C 1
ATOM 1608 O O . THR A 1 217 ? 30.344 7.491 -22.730 1.00 97.12 217 THR A O 1
ATOM 1611 N N . SER A 1 218 ? 29.286 7.494 -20.748 1.00 97.88 218 SER A N 1
ATOM 1612 C CA . SER A 1 218 ? 29.726 6.160 -20.349 1.00 97.88 218 SER A CA 1
ATOM 1613 C C . SER A 1 218 ? 28.825 5.057 -20.913 1.00 97.88 218 SER A C 1
ATOM 1615 O O . SER A 1 218 ? 29.268 3.937 -21.131 1.00 97.88 218 SER A O 1
ATOM 1617 N N . THR A 1 219 ? 27.569 5.386 -21.220 1.00 98.00 219 THR A N 1
ATOM 1618 C CA . THR A 1 219 ? 26.559 4.455 -21.755 1.00 98.00 219 THR A CA 1
ATOM 1619 C C . THR A 1 219 ? 26.633 4.233 -23.275 1.00 98.00 219 THR A C 1
ATOM 1621 O O . THR A 1 219 ? 25.951 3.356 -23.811 1.00 98.00 219 THR A O 1
ATOM 1624 N N . ILE A 1 220 ? 27.512 4.949 -23.984 1.00 97.81 220 ILE A N 1
ATOM 1625 C CA . ILE A 1 220 ? 27.796 4.704 -25.407 1.00 97.81 220 ILE A CA 1
ATOM 1626 C C . ILE A 1 220 ? 28.500 3.354 -25.579 1.00 97.81 220 ILE A C 1
ATOM 1628 O O . ILE A 1 220 ? 29.453 3.037 -24.882 1.00 97.81 220 ILE A O 1
ATOM 1632 N N . GLY A 1 221 ? 28.026 2.546 -26.526 1.00 96.75 221 GLY A N 1
ATOM 1633 C CA . GLY A 1 221 ? 28.421 1.148 -26.697 1.00 96.75 221 GLY A CA 1
ATOM 1634 C C . GLY A 1 221 ? 27.649 0.176 -25.800 1.00 96.75 221 GLY A C 1
ATOM 1635 O O . GLY A 1 221 ? 27.854 -1.036 -25.912 1.00 96.75 221 GLY A O 1
ATOM 1636 N N . HIS A 1 222 ? 26.727 0.671 -24.964 1.00 97.94 222 HIS A N 1
ATOM 1637 C CA . HIS A 1 222 ? 25.980 -0.129 -23.996 1.00 97.94 222 HIS A CA 1
ATOM 1638 C C . HIS A 1 222 ? 24.452 0.035 -24.141 1.00 97.94 222 HIS A C 1
ATOM 1640 O O . HIS A 1 222 ? 23.825 0.660 -23.282 1.00 97.94 222 HIS A O 1
ATOM 1646 N N . PRO A 1 223 ? 23.824 -0.538 -25.194 1.00 98.38 223 PRO A N 1
ATOM 1647 C CA . PRO A 1 223 ? 22.375 -0.450 -25.417 1.00 98.38 223 PRO A CA 1
ATOM 1648 C C . PRO A 1 223 ? 21.577 -1.018 -24.239 1.00 98.38 223 PRO A C 1
ATOM 1650 O O . PRO A 1 223 ? 21.702 -2.209 -23.965 1.00 98.38 223 PRO A O 1
ATOM 1653 N N . PHE A 1 224 ? 20.761 -0.200 -23.570 1.00 98.62 224 PHE A N 1
ATOM 1654 C CA . PHE A 1 224 ? 19.956 -0.606 -22.410 1.00 98.62 224 PHE A CA 1
ATOM 1655 C C . PHE A 1 224 ? 18.564 -1.078 -22.847 1.00 98.62 224 PHE A C 1
ATOM 1657 O O . PHE A 1 224 ? 17.839 -0.323 -23.496 1.00 98.62 224 PHE A O 1
ATOM 1664 N N . TYR A 1 225 ? 18.167 -2.302 -22.495 1.00 98.69 225 TYR A N 1
ATOM 1665 C CA . TYR A 1 225 ? 16.840 -2.839 -22.818 1.00 98.69 225 TYR A CA 1
ATOM 1666 C C . TYR A 1 225 ? 16.274 -3.703 -21.688 1.00 98.69 225 TYR A C 1
ATOM 1668 O O . TYR A 1 225 ? 17.021 -4.194 -20.840 1.00 98.69 225 TYR A O 1
ATOM 1676 N N . PHE A 1 226 ? 14.954 -3.896 -21.696 1.00 98.75 226 PHE A N 1
ATOM 1677 C CA . PHE A 1 226 ? 14.271 -4.842 -20.815 1.00 98.75 226 PHE A CA 1
ATOM 1678 C C . PHE A 1 226 ? 14.068 -6.178 -21.520 1.00 98.75 226 PHE A C 1
ATOM 1680 O O . PHE A 1 226 ? 13.866 -6.218 -22.731 1.00 98.75 226 PHE A O 1
ATOM 1687 N N . THR A 1 227 ? 14.086 -7.278 -20.781 1.00 98.56 227 THR A N 1
ATOM 1688 C CA . THR A 1 227 ? 13.866 -8.620 -21.325 1.00 98.56 227 THR A CA 1
ATOM 1689 C C . THR A 1 227 ? 13.175 -9.524 -20.312 1.00 98.56 227 THR A C 1
ATOM 1691 O O . THR A 1 227 ? 13.256 -9.296 -19.105 1.00 98.56 227 THR A O 1
ATOM 1694 N N . THR A 1 228 ? 12.473 -10.539 -20.806 1.00 98.12 228 THR A N 1
ATOM 1695 C CA . THR A 1 228 ? 11.958 -11.656 -20.000 1.00 98.12 228 THR A CA 1
ATOM 1696 C C . THR A 1 228 ? 12.990 -12.773 -19.822 1.00 98.12 228 THR A C 1
ATOM 1698 O O . THR A 1 228 ? 12.724 -13.735 -19.110 1.00 98.12 228 THR A O 1
ATOM 1701 N N . ASP A 1 229 ? 14.136 -12.686 -20.501 1.00 97.25 229 ASP A N 1
ATOM 1702 C CA . ASP A 1 229 ? 15.238 -13.639 -20.387 1.00 97.25 229 ASP A CA 1
ATOM 1703 C C . ASP A 1 229 ? 16.133 -13.298 -19.192 1.00 97.25 229 ASP A C 1
ATOM 1705 O O . ASP A 1 229 ? 16.573 -12.160 -19.039 1.00 97.25 229 ASP A O 1
ATOM 1709 N N . ASP A 1 230 ? 16.499 -14.298 -18.395 1.00 95.19 230 ASP A N 1
ATOM 1710 C CA . ASP A 1 230 ? 17.447 -14.138 -17.282 1.00 95.19 230 ASP A CA 1
ATOM 1711 C C . ASP A 1 230 ? 18.915 -14.018 -17.748 1.00 95.19 230 ASP A C 1
ATOM 1713 O O . ASP A 1 230 ? 19.857 -14.030 -16.947 1.00 95.19 230 ASP A O 1
ATOM 1717 N N . GLY A 1 231 ? 19.096 -13.895 -19.065 1.00 93.75 231 GLY A N 1
ATOM 1718 C CA . GLY A 1 231 ? 20.336 -13.830 -19.817 1.00 93.75 231 GLY A CA 1
ATOM 1719 C C . GLY A 1 231 ? 20.946 -15.198 -20.132 1.00 93.75 231 GLY A C 1
ATOM 1720 O O . GLY A 1 231 ? 22.100 -15.244 -20.558 1.00 93.75 231 GLY A O 1
ATOM 1721 N N . THR A 1 232 ? 20.222 -16.305 -19.924 1.00 95.81 232 THR A N 1
ATOM 1722 C CA . THR A 1 232 ? 20.648 -17.654 -20.343 1.00 95.81 232 THR A CA 1
ATOM 1723 C C . THR A 1 232 ? 20.801 -17.761 -21.861 1.00 95.81 232 THR A C 1
ATOM 1725 O O . THR A 1 232 ? 21.712 -18.437 -22.340 1.00 95.81 232 THR A O 1
ATOM 1728 N N . TYR A 1 233 ? 19.964 -17.059 -22.628 1.00 96.25 233 TYR A N 1
ATOM 1729 C CA . TYR A 1 233 ? 19.996 -17.072 -24.096 1.00 96.25 233 TYR A CA 1
ATOM 1730 C C . TYR A 1 233 ? 20.683 -15.838 -24.686 1.00 96.25 233 TYR A C 1
ATOM 1732 O O . TYR A 1 233 ? 20.539 -15.533 -25.874 1.00 96.25 233 TYR A O 1
ATOM 1740 N N . TYR A 1 234 ? 21.452 -15.122 -23.865 1.00 97.00 234 TYR A N 1
ATOM 1741 C CA . TYR A 1 234 ? 22.152 -13.927 -24.292 1.00 97.00 234 TYR A CA 1
ATOM 1742 C C . TYR A 1 234 ? 23.114 -14.211 -25.457 1.00 97.00 234 TYR A C 1
ATOM 1744 O O . TYR A 1 234 ? 24.006 -15.058 -25.383 1.00 97.00 234 TYR A O 1
ATOM 1752 N N . SER A 1 235 ? 22.991 -13.405 -26.508 1.00 96.88 235 SER A N 1
ATOM 1753 C CA . SER A 1 235 ? 23.984 -13.272 -27.571 1.00 96.88 235 SER A CA 1
ATOM 1754 C C . SER A 1 235 ? 24.073 -11.808 -27.992 1.00 96.88 235 SER A C 1
ATOM 1756 O O . SER A 1 235 ? 23.045 -11.127 -28.090 1.00 96.88 235 SER A O 1
ATOM 1758 N N . ALA A 1 236 ? 25.287 -11.306 -28.224 1.00 97.19 236 ALA A N 1
ATOM 1759 C CA . ALA A 1 236 ? 25.510 -9.895 -28.529 1.00 97.19 236 ALA A CA 1
ATOM 1760 C C . ALA A 1 236 ? 24.696 -9.449 -29.755 1.00 97.19 236 ALA A C 1
ATOM 1762 O O . ALA A 1 236 ? 24.739 -10.076 -30.811 1.00 97.19 236 ALA A O 1
ATOM 1763 N N . GLY A 1 237 ? 23.919 -8.375 -29.594 1.00 95.25 237 GLY A N 1
ATOM 1764 C CA . GLY A 1 237 ? 23.051 -7.822 -30.636 1.00 95.25 237 GLY A CA 1
ATOM 1765 C C . GLY A 1 237 ? 21.779 -8.625 -30.949 1.00 95.25 237 GLY A C 1
ATOM 1766 O O . GLY A 1 237 ? 21.028 -8.212 -31.830 1.00 95.25 237 GLY A O 1
ATOM 1767 N N . SER A 1 238 ? 21.510 -9.738 -30.254 1.00 95.25 238 SER A N 1
ATOM 1768 C CA . SER A 1 238 ? 20.324 -10.579 -30.506 1.00 95.25 238 SER A CA 1
ATOM 1769 C C . SER A 1 238 ? 19.052 -10.098 -29.803 1.00 95.25 238 SER A C 1
ATOM 1771 O O . SER A 1 238 ? 17.962 -10.313 -30.324 1.00 95.25 238 SER A O 1
ATOM 1773 N N . TYR A 1 239 ? 19.189 -9.439 -28.642 1.00 96.81 239 TYR A N 1
ATOM 1774 C CA . TYR A 1 239 ? 18.078 -8.947 -27.812 1.00 96.81 239 TYR A CA 1
ATOM 1775 C C . TYR A 1 239 ? 17.017 -10.021 -27.517 1.00 96.81 239 TYR A C 1
ATOM 1777 O O . TYR A 1 239 ? 15.815 -9.757 -27.556 1.00 96.81 239 TYR A O 1
ATOM 1785 N N . PHE A 1 240 ? 17.459 -11.254 -27.252 1.00 97.62 240 PHE A N 1
ATOM 1786 C CA . PHE A 1 240 ? 16.554 -12.363 -26.964 1.00 97.62 240 PHE A CA 1
ATOM 1787 C C . PHE A 1 240 ? 15.605 -12.022 -25.804 1.00 97.62 240 PHE A C 1
ATOM 1789 O O . PHE A 1 240 ? 16.025 -11.463 -24.786 1.00 97.62 240 PHE A O 1
ATOM 1796 N N . GLY A 1 241 ? 14.319 -12.332 -25.992 1.00 97.56 241 GLY A N 1
ATOM 1797 C CA . GLY A 1 241 ? 13.269 -12.066 -25.009 1.00 97.56 241 GLY A CA 1
ATOM 1798 C C . GLY A 1 241 ? 12.983 -10.584 -24.752 1.00 97.56 241 GLY A C 1
ATOM 1799 O O . GLY A 1 241 ? 12.376 -10.281 -23.728 1.00 97.56 241 GLY A O 1
ATOM 1800 N N . GLU A 1 242 ? 13.432 -9.661 -25.618 1.00 98.38 242 GLU A N 1
ATOM 1801 C CA . GLU A 1 242 ? 13.219 -8.227 -25.396 1.00 98.38 242 GLU A CA 1
ATOM 1802 C C . GLU A 1 242 ? 11.748 -7.914 -25.103 1.00 98.38 242 GLU A C 1
ATOM 1804 O O . GLU A 1 242 ? 10.834 -8.261 -25.853 1.00 98.38 242 GLU A O 1
ATOM 1809 N N . TYR A 1 243 ? 11.556 -7.203 -24.000 1.00 98.50 243 TYR A N 1
ATOM 1810 C CA . TYR A 1 243 ? 10.275 -6.747 -23.520 1.00 98.50 243 TYR A CA 1
ATOM 1811 C C . TYR A 1 243 ? 10.078 -5.289 -23.935 1.00 98.50 243 TYR A C 1
ATOM 1813 O O . TYR A 1 243 ? 10.788 -4.401 -23.465 1.00 98.50 243 TYR A O 1
ATOM 1821 N N . THR A 1 244 ? 9.118 -5.039 -24.826 1.00 98.25 244 THR A N 1
ATOM 1822 C CA . THR A 1 244 ? 8.818 -3.696 -25.357 1.00 98.25 244 THR A CA 1
ATOM 1823 C C . THR A 1 244 ? 7.453 -3.158 -24.931 1.00 98.25 244 THR A C 1
ATOM 1825 O O . THR A 1 244 ? 7.148 -1.991 -25.175 1.00 98.25 244 THR A O 1
ATOM 1828 N N . ASN A 1 245 ? 6.622 -3.974 -24.274 1.00 97.31 245 ASN A N 1
ATOM 1829 C CA . ASN A 1 245 ? 5.286 -3.557 -23.858 1.00 97.31 245 ASN A CA 1
ATOM 1830 C C . ASN A 1 245 ? 5.369 -2.490 -22.753 1.00 97.31 245 ASN A C 1
ATOM 1832 O O . ASN A 1 245 ? 5.973 -2.716 -21.706 1.00 97.31 245 ASN A O 1
ATOM 1836 N N . GLY A 1 246 ? 4.787 -1.315 -22.998 1.00 95.88 246 GLY A N 1
ATOM 1837 C CA . GLY A 1 246 ? 4.903 -0.157 -22.107 1.00 95.88 246 GLY A CA 1
ATOM 1838 C C . GLY A 1 246 ? 6.291 0.498 -22.081 1.00 95.88 246 GLY A C 1
ATOM 1839 O O . GLY A 1 246 ? 6.499 1.413 -21.287 1.00 95.88 246 GLY A O 1
ATOM 1840 N N . VAL A 1 247 ? 7.236 0.064 -22.926 1.00 98.31 247 VAL A N 1
ATOM 1841 C CA . VAL A 1 247 ? 8.608 0.593 -22.974 1.00 98.31 247 VAL A CA 1
ATOM 1842 C C . VAL A 1 247 ? 8.739 1.666 -24.049 1.00 98.31 247 VAL A C 1
ATOM 1844 O O . VAL A 1 247 ? 8.313 1.482 -25.188 1.00 98.31 247 VAL A O 1
ATOM 1847 N N . THR A 1 248 ? 9.403 2.772 -23.721 1.00 98.31 248 THR A N 1
ATOM 1848 C CA . THR A 1 248 ? 9.829 3.782 -24.693 1.00 98.31 248 THR A CA 1
ATOM 1849 C C . THR A 1 248 ? 11.349 3.809 -24.814 1.00 98.31 248 THR A C 1
ATOM 1851 O O . THR A 1 248 ? 12.069 3.585 -23.840 1.00 98.31 248 THR A O 1
ATOM 1854 N N . ASN A 1 249 ? 11.836 4.092 -26.028 1.00 98.00 249 ASN A N 1
ATOM 1855 C CA . ASN A 1 249 ? 13.260 4.265 -26.331 1.00 98.00 249 ASN A CA 1
ATOM 1856 C C . ASN A 1 249 ? 14.140 3.052 -25.942 1.00 98.00 249 ASN A C 1
ATOM 1858 O O . ASN A 1 249 ? 15.260 3.213 -25.464 1.00 98.00 249 ASN A O 1
ATOM 1862 N N . SER A 1 250 ? 13.633 1.825 -26.130 1.00 98.06 250 SER A N 1
ATOM 1863 C CA . SER A 1 250 ? 14.413 0.603 -25.877 1.00 98.06 250 SER A CA 1
ATOM 1864 C C . SER A 1 250 ? 15.729 0.612 -26.660 1.00 98.06 250 SER A C 1
ATOM 1866 O O . SER A 1 250 ? 15.796 1.116 -27.784 1.00 98.06 250 SER A O 1
ATOM 1868 N N . ARG A 1 251 ? 16.772 0.011 -26.079 1.00 98.12 251 ARG A N 1
ATOM 1869 C CA . ARG A 1 251 ? 18.132 -0.107 -26.634 1.00 98.12 251 ARG A CA 1
ATOM 1870 C C . ARG A 1 251 ? 18.867 1.228 -26.777 1.00 98.12 251 ARG A C 1
ATOM 1872 O O . ARG A 1 251 ? 19.923 1.278 -27.415 1.00 98.12 251 ARG A O 1
ATOM 1879 N N . ALA A 1 252 ? 18.351 2.307 -26.190 1.00 98.31 252 ALA A N 1
ATOM 1880 C CA . ALA A 1 252 ? 19.057 3.575 -26.186 1.00 98.31 252 ALA A CA 1
ATOM 1881 C C . ALA A 1 252 ? 20.389 3.470 -25.436 1.00 98.31 252 ALA A C 1
ATOM 1883 O O . ALA A 1 252 ? 20.620 2.591 -24.603 1.00 98.31 252 ALA A O 1
ATOM 1884 N N . GLN A 1 253 ? 21.274 4.401 -25.773 1.00 98.25 253 GLN A N 1
ATOM 1885 C CA . GLN A 1 253 ? 22.608 4.559 -25.187 1.00 98.25 253 GLN A CA 1
ATOM 1886 C C . GLN A 1 253 ? 22.809 5.983 -24.645 1.00 98.25 253 GLN A C 1
ATOM 1888 O O . GLN A 1 253 ? 23.892 6.337 -24.204 1.00 98.25 253 GLN A O 1
ATOM 1893 N N . SER A 1 254 ? 21.777 6.825 -24.738 1.00 98.25 254 SER A N 1
ATOM 1894 C CA . SER A 1 254 ? 21.744 8.208 -24.272 1.00 98.25 254 SER A CA 1
ATOM 1895 C C . SER A 1 254 ? 20.286 8.646 -24.121 1.00 98.25 254 SER A C 1
ATOM 1897 O O . SER A 1 254 ? 19.416 8.175 -24.861 1.00 98.25 254 SER A O 1
ATOM 1899 N N . GLY A 1 255 ? 20.017 9.548 -23.177 1.00 97.88 255 GLY A N 1
ATOM 1900 C CA . GLY A 1 255 ? 18.674 10.058 -22.919 1.00 97.88 255 GLY A CA 1
ATOM 1901 C C . GLY A 1 255 ? 17.843 9.103 -22.065 1.00 97.88 255 GLY A C 1
ATOM 1902 O O . GLY A 1 255 ? 18.381 8.299 -21.309 1.00 97.88 255 GLY A O 1
ATOM 1903 N N . ASN A 1 256 ? 16.519 9.211 -22.153 1.00 98.38 256 ASN A N 1
ATOM 1904 C CA . ASN A 1 256 ? 15.616 8.479 -21.269 1.00 98.38 256 ASN A CA 1
ATOM 1905 C C . ASN A 1 256 ? 15.089 7.206 -21.933 1.00 98.38 256 ASN A C 1
ATOM 1907 O O . ASN A 1 256 ? 14.490 7.283 -23.004 1.00 98.38 256 ASN A O 1
ATOM 1911 N N . VAL A 1 257 ? 15.264 6.065 -21.269 1.00 98.62 257 VAL A N 1
ATOM 1912 C CA . VAL A 1 257 ? 14.487 4.836 -21.497 1.00 98.62 257 VAL A CA 1
ATOM 1913 C C . VAL A 1 257 ? 13.428 4.778 -20.412 1.00 98.62 257 VAL A C 1
ATOM 1915 O O . VAL A 1 257 ? 13.765 4.947 -19.242 1.00 98.62 257 VAL A O 1
ATOM 1918 N N . SER A 1 258 ? 12.164 4.549 -20.746 1.00 97.44 258 SER A N 1
ATOM 1919 C CA . SER A 1 258 ? 11.127 4.400 -19.721 1.00 97.44 258 SER A CA 1
ATOM 1920 C C . SER A 1 258 ? 10.298 3.147 -19.916 1.00 97.44 258 SER A C 1
ATOM 1922 O O . SER A 1 258 ? 10.191 2.640 -21.027 1.00 97.44 258 SER A O 1
ATOM 1924 N N . ILE A 1 259 ? 9.717 2.657 -18.828 1.00 97.69 259 ILE A N 1
ATOM 1925 C CA . ILE A 1 259 ? 8.711 1.602 -18.827 1.00 97.69 259 ILE A CA 1
ATOM 1926 C C . ILE A 1 259 ? 7.553 2.021 -17.929 1.00 97.69 259 ILE A C 1
ATOM 1928 O O . ILE A 1 259 ? 7.742 2.217 -16.729 1.00 97.69 259 ILE A O 1
ATOM 1932 N N . THR A 1 260 ? 6.360 2.149 -18.502 1.00 94.38 260 THR A N 1
ATOM 1933 C CA . THR A 1 260 ? 5.105 2.118 -17.746 1.00 94.38 260 THR A CA 1
ATOM 1934 C C . THR A 1 260 ? 4.695 0.661 -17.649 1.00 94.38 260 THR A C 1
ATOM 1936 O O . THR A 1 260 ? 4.321 0.058 -18.652 1.00 94.38 260 THR A O 1
ATOM 1939 N N . VAL A 1 261 ? 4.845 0.072 -16.464 1.00 92.50 261 VAL A N 1
ATOM 1940 C CA . VAL A 1 261 ? 4.711 -1.374 -16.262 1.00 92.50 261 VAL A CA 1
ATOM 1941 C C . VAL A 1 261 ? 3.252 -1.780 -16.484 1.00 92.50 261 VAL A C 1
ATOM 1943 O O . VAL A 1 261 ? 2.394 -1.351 -15.716 1.00 92.50 261 VAL A O 1
ATOM 1946 N N . PRO A 1 262 ? 2.933 -2.605 -17.492 1.00 89.06 262 PRO A N 1
ATOM 1947 C CA . PRO A 1 262 ? 1.556 -3.017 -17.750 1.00 89.06 262 PRO A CA 1
ATOM 1948 C C . PRO A 1 262 ? 0.952 -3.838 -16.603 1.00 89.06 262 PRO A C 1
ATOM 1950 O O . PRO A 1 262 ? 1.662 -4.514 -15.855 1.00 89.06 262 PRO A O 1
ATOM 1953 N N . MET A 1 263 ? -0.377 -3.821 -16.480 1.00 80.94 263 MET A N 1
ATOM 1954 C CA . MET A 1 263 ? -1.097 -4.577 -15.444 1.00 80.94 263 MET A CA 1
ATOM 1955 C C . MET A 1 263 ? -1.025 -6.099 -15.620 1.00 80.94 263 MET A C 1
ATOM 1957 O O . MET A 1 263 ? -1.237 -6.837 -14.662 1.00 80.94 263 MET A O 1
ATOM 1961 N N . ASP A 1 264 ? -0.683 -6.564 -16.815 1.00 83.50 264 ASP A N 1
ATOM 1962 C CA . ASP A 1 264 ? -0.451 -7.962 -17.174 1.00 83.50 264 ASP A CA 1
ATOM 1963 C C . ASP A 1 264 ? 1.045 -8.302 -17.317 1.00 83.50 264 ASP A C 1
ATOM 1965 O O . ASP A 1 264 ? 1.388 -9.385 -17.790 1.00 83.50 264 ASP A O 1
ATOM 1969 N N . ALA A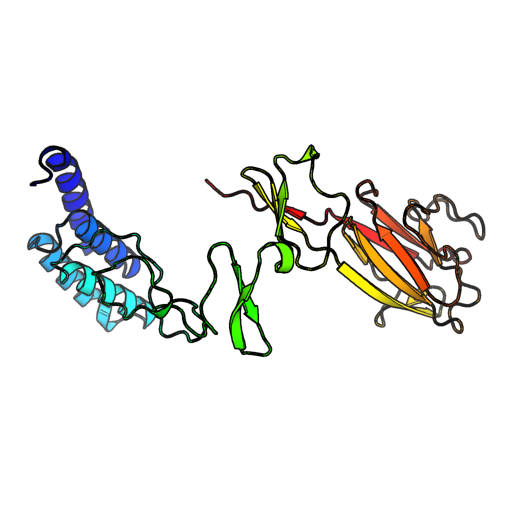 1 265 ? 1.950 -7.406 -16.896 1.00 91.38 265 ALA A N 1
ATOM 1970 C CA . ALA A 1 265 ? 3.387 -7.667 -16.924 1.00 91.38 265 ALA A CA 1
ATOM 1971 C C . ALA A 1 265 ? 3.737 -8.942 -16.130 1.00 91.38 265 ALA A C 1
ATOM 1973 O O . ALA A 1 265 ? 3.104 -9.206 -15.100 1.00 91.38 265 ALA A O 1
ATOM 1974 N N . PRO A 1 266 ? 4.754 -9.718 -16.548 1.00 96.25 266 PRO A N 1
ATOM 1975 C CA . PRO A 1 266 ? 5.211 -10.892 -15.804 1.00 96.25 266 PRO A CA 1
ATOM 1976 C C . PRO A 1 266 ? 5.778 -10.503 -14.431 1.00 96.25 266 PRO A C 1
ATOM 1978 O O . PRO A 1 266 ? 6.217 -9.372 -14.239 1.00 96.25 266 PRO A O 1
ATOM 1981 N N . ASP A 1 267 ? 5.801 -11.450 -13.486 1.00 96.25 267 ASP A N 1
ATOM 1982 C CA . ASP A 1 267 ? 6.346 -11.236 -12.129 1.00 96.25 267 ASP A CA 1
ATOM 1983 C C . ASP A 1 267 ? 7.861 -10.972 -12.120 1.00 96.25 267 ASP A C 1
ATOM 1985 O O . ASP A 1 267 ? 8.395 -10.413 -11.161 1.00 96.25 267 ASP A O 1
ATOM 1989 N N . TYR A 1 268 ? 8.551 -11.353 -13.197 1.00 97.81 268 TYR A N 1
ATOM 1990 C CA . TYR A 1 268 ? 9.979 -11.140 -13.371 1.00 97.81 268 TYR A CA 1
ATOM 1991 C C . TYR A 1 268 ? 10.271 -10.520 -14.730 1.00 97.81 268 TYR A C 1
ATOM 1993 O O . TYR A 1 268 ? 9.816 -10.995 -15.772 1.00 97.81 268 TYR A O 1
ATOM 2001 N N . LEU A 1 269 ? 11.080 -9.471 -14.690 1.00 98.56 269 LEU A N 1
ATOM 2002 C CA . LEU A 1 269 ? 11.748 -8.877 -15.835 1.00 98.56 269 LEU A CA 1
ATOM 2003 C C . LEU A 1 269 ? 13.236 -8.745 -15.512 1.00 98.56 269 LEU A C 1
ATOM 2005 O O . LEU A 1 269 ? 13.680 -8.917 -14.376 1.00 98.56 269 LEU A O 1
ATOM 2009 N N . TYR A 1 270 ? 14.011 -8.391 -16.521 1.00 98.56 270 TYR A N 1
ATOM 2010 C CA . TYR A 1 270 ? 15.426 -8.094 -16.398 1.00 98.56 270 TYR A CA 1
ATOM 2011 C C . TYR A 1 270 ? 15.722 -6.843 -17.209 1.00 98.56 270 TYR A C 1
ATOM 2013 O O . TYR A 1 270 ? 15.045 -6.562 -18.199 1.00 98.56 270 TYR A O 1
ATOM 2021 N N . TYR A 1 271 ? 16.742 -6.094 -16.807 1.00 98.44 271 TYR A N 1
ATOM 2022 C CA . TYR A 1 271 ? 17.395 -5.147 -17.704 1.00 98.44 271 TYR A CA 1
ATOM 2023 C C . TYR A 1 271 ? 18.746 -5.721 -18.116 1.00 98.44 271 TYR A C 1
ATOM 2025 O O . TYR A 1 271 ? 19.421 -6.368 -17.314 1.00 98.44 271 TYR A O 1
ATOM 2033 N N . GLN A 1 272 ? 19.140 -5.498 -19.364 1.00 98.31 272 GLN A N 1
ATOM 2034 C CA . GLN A 1 272 ? 20.328 -6.101 -19.959 1.00 98.31 272 GLN A CA 1
ATOM 2035 C C . GLN A 1 272 ? 20.975 -5.125 -20.948 1.00 98.31 272 GLN A C 1
ATOM 2037 O O . GLN A 1 272 ? 20.310 -4.293 -21.566 1.00 98.31 272 GLN A O 1
ATOM 2042 N N . CYS A 1 273 ? 22.293 -5.227 -21.103 1.00 98.25 273 CYS A N 1
ATOM 2043 C CA . CYS A 1 273 ? 23.024 -4.566 -22.176 1.00 98.25 273 CYS A CA 1
ATOM 2044 C C . CYS A 1 273 ? 23.004 -5.412 -23.448 1.00 98.25 273 CYS A C 1
ATOM 2046 O O . CYS A 1 273 ? 23.345 -6.593 -23.402 1.00 98.25 273 CYS A O 1
ATOM 2048 N N . GLY A 1 274 ? 22.730 -4.805 -24.604 1.00 97.88 274 GLY A N 1
ATOM 2049 C CA . GLY A 1 274 ? 22.754 -5.499 -25.899 1.00 97.88 274 GLY A CA 1
ATOM 2050 C C . GLY A 1 274 ? 24.111 -6.118 -26.263 1.00 97.88 274 GLY A C 1
ATOM 2051 O O . GLY A 1 274 ? 24.158 -7.104 -26.996 1.00 97.88 274 GLY A O 1
ATOM 2052 N N . ASN A 1 275 ? 25.212 -5.598 -25.710 1.00 97.38 275 ASN A N 1
ATOM 2053 C CA . ASN A 1 275 ? 26.582 -5.940 -26.123 1.00 97.38 275 ASN A CA 1
ATOM 2054 C C . ASN A 1 275 ? 27.409 -6.699 -25.074 1.00 97.38 275 ASN A C 1
ATOM 2056 O O . ASN A 1 275 ? 28.418 -7.301 -25.431 1.00 97.38 275 ASN A O 1
ATOM 2060 N N . HIS A 1 276 ? 26.990 -6.706 -23.803 1.00 96.50 276 HIS A N 1
ATOM 2061 C CA . HIS A 1 276 ? 27.745 -7.350 -22.727 1.00 96.50 276 HIS A CA 1
ATOM 2062 C C . HIS A 1 276 ? 26.834 -8.225 -21.866 1.00 96.50 276 HIS A C 1
ATOM 2064 O O . HIS A 1 276 ? 25.906 -7.714 -21.240 1.00 96.50 276 HIS A O 1
ATOM 2070 N N . SER A 1 277 ? 27.135 -9.523 -21.776 1.00 95.88 277 SER A N 1
ATOM 2071 C CA . SER A 1 277 ? 26.333 -10.494 -21.013 1.00 95.88 277 SER A CA 1
ATOM 2072 C C . SER A 1 277 ? 26.250 -10.157 -19.523 1.00 95.88 277 SER A C 1
ATOM 2074 O O . SER A 1 277 ? 25.183 -10.255 -18.924 1.00 95.88 277 SER A O 1
ATOM 2076 N N . ALA A 1 278 ? 27.357 -9.703 -18.930 1.00 95.50 278 ALA A N 1
ATOM 2077 C CA . ALA A 1 278 ? 27.448 -9.389 -17.505 1.00 95.50 278 ALA A CA 1
ATOM 2078 C C . ALA A 1 278 ? 26.727 -8.088 -17.100 1.00 95.50 278 ALA A C 1
ATOM 2080 O O . ALA A 1 278 ? 26.496 -7.866 -15.915 1.00 95.50 278 ALA A O 1
ATOM 2081 N N . MET A 1 279 ? 26.357 -7.228 -18.053 1.00 98.00 279 MET A N 1
ATOM 2082 C CA . MET A 1 279 ? 25.679 -5.956 -17.782 1.00 98.00 279 MET A CA 1
ATOM 2083 C C . MET A 1 279 ? 24.173 -6.156 -17.676 1.00 98.00 279 MET A C 1
ATOM 2085 O O . MET A 1 279 ? 23.427 -5.825 -18.600 1.00 98.00 279 MET A O 1
ATOM 2089 N N . ARG A 1 280 ? 23.732 -6.732 -16.562 1.00 97.56 280 ARG A N 1
ATOM 2090 C CA . ARG A 1 280 ? 22.330 -7.076 -16.345 1.00 97.56 280 ARG A CA 1
ATOM 2091 C C . ARG A 1 280 ? 21.951 -7.034 -14.887 1.00 97.56 280 ARG A C 1
ATOM 2093 O O . ARG A 1 280 ? 22.797 -7.290 -14.037 1.00 97.56 280 ARG A O 1
ATOM 2100 N N . GLY A 1 281 ? 20.672 -6.833 -14.617 1.00 97.81 281 GLY A N 1
ATOM 2101 C CA . GLY A 1 281 ? 20.111 -7.010 -13.287 1.00 97.81 281 GLY A CA 1
ATOM 2102 C C . GLY A 1 281 ? 18.676 -7.506 -13.340 1.00 97.81 281 GLY A C 1
ATOM 2103 O O . GLY A 1 281 ? 18.007 -7.455 -14.375 1.00 97.81 281 GLY A O 1
ATOM 2104 N N . THR A 1 282 ? 18.226 -8.029 -12.207 1.00 98.31 282 THR A N 1
ATOM 2105 C CA . THR A 1 282 ? 16.875 -8.557 -12.027 1.00 98.31 282 THR A CA 1
ATOM 2106 C C . THR A 1 282 ? 15.890 -7.443 -11.710 1.00 98.31 282 THR A C 1
ATOM 2108 O O . THR A 1 282 ? 16.236 -6.427 -11.103 1.00 98.31 282 THR A O 1
ATOM 2111 N N . ILE A 1 283 ? 14.637 -7.661 -12.092 1.00 98.56 283 ILE A N 1
ATOM 2112 C CA . ILE A 1 283 ? 13.508 -6.801 -11.765 1.00 98.56 283 ILE A CA 1
ATOM 2113 C C . ILE A 1 283 ? 12.383 -7.692 -11.238 1.00 98.56 283 ILE A C 1
ATOM 2115 O O . ILE A 1 283 ? 11.815 -8.489 -11.984 1.00 98.56 283 ILE A O 1
ATOM 2119 N N . SER A 1 284 ? 12.048 -7.547 -9.958 1.00 97.19 284 SER A N 1
ATOM 2120 C CA . SER A 1 284 ? 10.856 -8.176 -9.379 1.00 97.19 284 SER A CA 1
ATOM 2121 C C . SER A 1 284 ? 9.655 -7.257 -9.576 1.00 97.19 284 SER A C 1
ATOM 2123 O O . SER A 1 284 ? 9.716 -6.084 -9.200 1.00 97.19 284 SER A O 1
ATOM 2125 N N . VAL A 1 285 ? 8.570 -7.773 -10.149 1.00 93.81 285 VAL A N 1
ATOM 2126 C CA . VAL A 1 285 ? 7.359 -7.009 -10.466 1.00 93.81 285 VAL A CA 1
ATOM 2127 C C . VAL A 1 285 ? 6.224 -7.420 -9.533 1.00 93.81 285 VAL A C 1
ATOM 2129 O O . VAL A 1 285 ? 5.774 -8.563 -9.531 1.00 93.81 285 VAL A O 1
ATOM 2132 N N . TYR A 1 286 ? 5.719 -6.465 -8.762 1.00 87.25 286 TYR A N 1
ATOM 2133 C CA . TYR A 1 286 ? 4.609 -6.665 -7.837 1.00 87.25 286 TYR A CA 1
ATOM 2134 C C . TYR A 1 286 ? 3.353 -5.950 -8.319 1.00 87.25 286 TYR A C 1
ATOM 2136 O O . TYR A 1 286 ? 3.380 -5.045 -9.156 1.00 87.25 286 TYR A O 1
ATOM 2144 N N . SER A 1 287 ? 2.212 -6.353 -7.779 1.00 80.56 287 SER A N 1
ATOM 2145 C CA . SER A 1 287 ? 0.973 -5.610 -7.975 1.00 80.56 287 SER A CA 1
ATOM 2146 C C . SER A 1 287 ? 1.010 -4.276 -7.211 1.00 80.56 287 SER A C 1
ATOM 2148 O O . SER A 1 287 ? 1.553 -4.238 -6.108 1.00 80.56 287 SER A O 1
ATOM 2150 N N . PRO A 1 288 ? 0.421 -3.190 -7.746 1.00 65.00 288 PRO A N 1
ATOM 2151 C CA . PRO A 1 288 ? 0.435 -1.861 -7.121 1.00 65.00 288 PRO A CA 1
ATOM 2152 C C . PRO A 1 288 ? -0.478 -1.734 -5.901 1.00 65.00 288 PRO A C 1
ATOM 2154 O O . PRO A 1 288 ? -0.543 -0.661 -5.300 1.00 65.00 288 PRO A O 1
ATOM 2157 N N . TRP A 1 289 ? -1.225 -2.789 -5.562 1.00 62.69 289 TRP A N 1
ATOM 2158 C CA . TRP A 1 289 ? -2.173 -2.763 -4.461 1.00 62.69 289 TRP A CA 1
ATOM 2159 C C . TRP A 1 289 ? -1.641 -3.478 -3.226 1.00 62.69 289 TRP A C 1
ATOM 2161 O O . TRP A 1 289 ? -1.232 -4.639 -3.276 1.00 62.69 289 TRP A O 1
ATOM 2171 N N . LEU A 1 290 ? -1.776 -2.809 -2.083 1.00 50.69 290 LEU A N 1
ATOM 2172 C CA . LEU A 1 290 ? -1.879 -3.492 -0.802 1.00 50.69 290 LEU A CA 1
ATOM 2173 C C . LEU A 1 290 ? -3.367 -3.790 -0.580 1.00 50.69 290 LEU A C 1
ATOM 2175 O O . LEU A 1 290 ? -4.174 -2.869 -0.427 1.00 50.69 290 LEU A O 1
ATOM 2179 N N . ALA A 1 291 ? -3.751 -5.067 -0.612 1.00 44.78 291 ALA A N 1
ATOM 2180 C CA . ALA A 1 291 ? -5.088 -5.461 -0.186 1.00 44.78 291 ALA A CA 1
ATOM 2181 C C . ALA A 1 291 ? -5.133 -5.398 1.342 1.00 44.78 291 ALA A C 1
ATOM 2183 O O . ALA A 1 291 ? -4.446 -6.170 2.010 1.00 44.78 291 ALA A O 1
ATOM 2184 N N . VAL A 1 292 ? -5.925 -4.480 1.893 1.00 41.50 292 VAL A N 1
ATOM 2185 C CA . VAL A 1 292 ? -6.243 -4.490 3.318 1.00 41.50 292 VAL A CA 1
ATOM 2186 C C . VAL A 1 292 ? -7.602 -5.152 3.441 1.00 41.50 292 VAL A C 1
ATOM 2188 O O . VAL A 1 292 ? -8.641 -4.514 3.300 1.00 41.50 292 VAL A O 1
ATOM 2191 N N . SER A 1 293 ? -7.602 -6.467 3.654 1.00 38.72 293 SER A N 1
ATOM 2192 C CA . SER A 1 293 ? -8.815 -7.144 4.099 1.00 38.72 293 SER A CA 1
ATOM 2193 C C . SER A 1 293 ? -9.097 -6.691 5.526 1.00 38.72 293 SER A C 1
ATOM 2195 O O . SER A 1 293 ? -8.210 -6.792 6.380 1.00 38.72 293 SER A O 1
ATOM 2197 N N . ALA A 1 294 ? -10.311 -6.217 5.801 1.00 34.44 294 ALA A N 1
ATOM 2198 C CA . ALA A 1 294 ? -10.754 -6.068 7.178 1.00 34.44 294 ALA A CA 1
ATOM 2199 C C . ALA A 1 294 ? -10.627 -7.441 7.858 1.00 34.44 294 ALA A C 1
ATOM 2201 O O . ALA A 1 294 ? -11.219 -8.422 7.406 1.00 34.44 294 ALA A O 1
ATOM 2202 N N . ALA A 1 295 ? -9.793 -7.530 8.894 1.00 33.81 295 ALA A N 1
ATOM 2203 C CA . ALA A 1 295 ? -9.853 -8.665 9.798 1.00 33.81 295 ALA A CA 1
ATOM 2204 C C . ALA A 1 295 ? -11.206 -8.563 10.512 1.00 33.81 295 ALA A C 1
ATOM 2206 O O . ALA A 1 295 ? -11.425 -7.609 11.260 1.00 33.81 295 ALA A O 1
ATOM 2207 N N . ASN A 1 296 ? -12.118 -9.478 10.180 1.00 36.50 296 ASN A N 1
ATOM 2208 C CA . ASN A 1 296 ? -13.381 -9.650 10.898 1.00 36.50 296 ASN A CA 1
ATOM 2209 C C . ASN A 1 296 ? -13.131 -9.981 12.370 1.00 36.50 296 ASN A C 1
ATOM 2211 O O . ASN A 1 296 ? -12.210 -10.790 12.634 1.00 36.50 296 ASN A O 1
#

pLDDT: mean 80.26, std 19.45, range [33.81, 98.75]

Secondary structure (DSSP, 8-state):
---GGGHHHHHHHHHHHHHHHTT--HHHHHHHHHHHHHTT-TT-HHHHHHHHHHHHHHHTT--HHHHHHHHHHHHHHH---------PPP--S-TT-SB---S------S--GGGBTTEES-PPTTPEEEEETTTTEEEEE-TTTTTEEEESSGGG--S---TT-EEEETTEEEEE---EEEEEEEEETTEEEETTEES--EEEETT-EEEEEE-SSSSTT--EEEESS-STT--TTT-TTB--TTEESTTBSSEEEEEE--TT--SEEEEEESS-TTSEEEEEEE-SEEEE----